Protein AF-G8RRS9-F1 (afdb_monomer)

Secondary structure (DSSP, 8-state):
----------HHHHHHHHHHHT-GGGPBPHHHHHHH-SGGGSS-EEEEEEE-HHHHHHHHHHHTS---SEEEEEEEESPEETTTTEEP---HHHIIIIIIISS-TTT-HHHHHHHHHHHHHTT-SS--HHHHHHHHHHHEEEEEEE---TTTHHHHHHHHHHHH--TT--TTPPP-HHHHHHHHHHHHHHHHHTSS--

Solvent-accessible surface area (backbone atoms only — not comparable to full-atom values): 10817 Å² total; per-residue (Å²): 143,83,79,85,72,77,60,70,73,45,73,66,57,34,51,51,51,42,54,58,55,68,38,70,91,73,40,30,38,53,64,58,50,57,74,68,43,55,77,89,29,72,38,23,20,41,37,25,36,29,32,38,65,68,43,15,51,48,46,14,59,25,62,76,45,93,45,73,57,38,71,35,32,65,52,76,22,25,36,37,40,79,91,78,67,50,69,41,90,43,15,40,37,51,46,44,49,52,26,60,65,66,39,53,46,91,75,14,76,64,43,34,51,51,30,32,25,51,18,46,50,72,75,42,76,59,65,57,62,68,60,43,44,52,50,48,52,73,27,30,29,37,31,78,45,78,41,84,58,27,76,36,39,61,55,42,50,54,56,29,45,68,73,66,56,34,62,69,43,63,81,98,48,83,90,44,75,62,39,53,48,51,56,52,42,48,48,60,36,55,60,52,70,67,69,76,78,132

Nearest PDB structures (foldseek):
  2be9-assembly1_B  TM=1.916E-01  e=8.923E+00  Sulfolobus acidocaldarius
  4o01-assembly2_D  TM=1.474E-01  e=7.503E+00  Deinococcus radiodurans R1 = ATCC 13939 = DSM 20539
  9brd-assembly1_a  TM=1.338E-01  e=5.956E+00  Rattus norvegicus

Organism: Mycolicibacterium rhodesiae (strain NBB3) (NCBI:txid710685)

Foldseek 3Di:
DDDPPPPPCDVVNLVVVLVQQQDPVQWAFPVRVVVVPDPVWQAKFKKWKWFADVLQVLLCLLLVHGDHGGTADMDIWFAQDPPVRRTHSTIRCCCCVVQPQVHACVSDVVLLLSQLSNCSSVVHLERPRVVSNVSSNVTMIMGIDHDHHRHCRVVSRLSNCAVNVRLSDAPNHDDDSSNVSSVVSSVSNVVVVVVPDD

Mean predicted aligned error: 5.36 Å

Structure (mmCIF, N/CA/C/O backbone):
data_AF-G8RRS9-F1
#
_entry.id   AF-G8RRS9-F1
#
loop_
_atom_site.group_PDB
_atom_site.id
_atom_site.type_symbol
_atom_site.label_atom_id
_atom_site.label_alt_id
_atom_site.label_comp_id
_atom_site.label_asym_id
_atom_site.label_entity_id
_atom_site.label_seq_id
_atom_site.pdbx_PDB_ins_code
_atom_site.Cartn_x
_atom_site.Cartn_y
_atom_site.Cartn_z
_atom_site.occupancy
_atom_site.B_iso_or_equiv
_atom_site.auth_seq_id
_atom_site.auth_comp_id
_atom_site.auth_asym_id
_atom_site.auth_atom_id
_atom_site.pdbx_PDB_model_num
ATOM 1 N N . MET A 1 1 ? 10.572 22.759 -23.844 1.00 45.94 1 MET A N 1
ATOM 2 C CA . MET A 1 1 ? 9.486 21.831 -24.228 1.00 45.94 1 MET A CA 1
ATOM 3 C C . MET A 1 1 ? 10.123 20.657 -24.941 1.00 45.94 1 MET A C 1
ATOM 5 O O . MET A 1 1 ? 10.384 20.747 -26.129 1.00 45.94 1 MET A O 1
ATOM 9 N N . THR A 1 2 ? 10.456 19.600 -24.212 1.00 40.81 2 THR A N 1
ATOM 10 C CA . THR A 1 2 ? 11.122 18.424 -24.779 1.00 40.81 2 THR A CA 1
ATOM 11 C C . THR A 1 2 ? 10.687 17.194 -23.994 1.00 40.81 2 THR A C 1
ATOM 13 O O . THR A 1 2 ? 10.998 17.060 -22.816 1.00 40.81 2 THR A O 1
ATOM 16 N N . GLY A 1 3 ? 9.936 16.322 -24.671 1.00 40.78 3 GLY A N 1
ATOM 17 C CA . GLY A 1 3 ? 9.851 14.900 -24.350 1.00 40.78 3 GLY A CA 1
ATOM 18 C C . GLY A 1 3 ? 8.877 14.486 -23.252 1.00 40.78 3 GLY A C 1
ATOM 19 O O . GLY A 1 3 ? 9.284 13.823 -22.304 1.00 40.78 3 GLY A O 1
ATOM 20 N N . ARG A 1 4 ? 7.575 14.757 -23.418 1.00 47.81 4 ARG A N 1
ATOM 21 C CA . ARG A 1 4 ? 6.569 13.804 -22.927 1.00 47.81 4 ARG A CA 1
ATOM 22 C C . ARG A 1 4 ? 6.779 12.543 -23.768 1.00 47.81 4 ARG A C 1
ATOM 24 O O . ARG A 1 4 ? 6.318 12.483 -24.901 1.00 47.81 4 ARG A O 1
ATOM 31 N N . SER A 1 5 ? 7.569 11.594 -23.272 1.00 45.88 5 SER A N 1
ATOM 32 C CA . SER A 1 5 ? 7.458 10.228 -23.769 1.00 45.88 5 SER A CA 1
ATOM 33 C C . SER A 1 5 ? 6.074 9.773 -23.329 1.00 45.88 5 SER A C 1
ATOM 35 O O . SER A 1 5 ? 5.877 9.367 -22.185 1.00 45.88 5 SER A O 1
ATOM 37 N N . ASP A 1 6 ? 5.083 9.938 -24.203 1.00 49.19 6 ASP A N 1
ATOM 38 C CA . ASP A 1 6 ? 3.837 9.187 -24.128 1.00 49.19 6 ASP A CA 1
ATOM 39 C C . ASP A 1 6 ? 4.168 7.728 -24.483 1.00 49.19 6 ASP A C 1
ATOM 41 O O . ASP A 1 6 ? 3.696 7.185 -25.478 1.00 49.19 6 ASP A O 1
ATOM 45 N N . ALA A 1 7 ? 5.038 7.099 -23.683 1.00 55.75 7 ALA A N 1
ATOM 46 C CA . ALA A 1 7 ? 5.108 5.656 -23.587 1.00 55.75 7 ALA A CA 1
ATOM 47 C C . ALA A 1 7 ? 3.701 5.231 -23.170 1.00 55.75 7 ALA A C 1
ATOM 49 O O . ALA A 1 7 ? 3.253 5.480 -22.045 1.00 55.75 7 ALA A O 1
ATOM 50 N N . ASN A 1 8 ? 2.954 4.772 -24.168 1.00 65.56 8 ASN A N 1
ATOM 51 C CA . ASN A 1 8 ? 1.545 4.486 -24.046 1.00 65.56 8 ASN A CA 1
ATOM 52 C C . ASN A 1 8 ? 1.446 3.245 -23.163 1.00 65.56 8 ASN A C 1
ATOM 54 O O . ASN A 1 8 ? 1.758 2.145 -23.615 1.00 65.56 8 ASN A O 1
ATOM 58 N N . VAL A 1 9 ? 1.099 3.440 -21.889 1.00 76.50 9 VAL A N 1
ATOM 59 C CA . VAL A 1 9 ? 0.702 2.332 -21.018 1.00 76.50 9 VAL A CA 1
ATOM 60 C C . VAL A 1 9 ? -0.441 1.637 -21.737 1.00 76.50 9 VAL A C 1
ATOM 62 O O . VAL A 1 9 ? -1.449 2.279 -22.031 1.00 76.50 9 VAL A O 1
ATOM 65 N N . SER A 1 10 ? -0.254 0.372 -22.105 1.00 86.88 10 SER A N 1
ATOM 66 C CA . SER A 1 10 ? -1.310 -0.352 -22.798 1.00 86.88 10 SER A CA 1
ATOM 67 C C . SER A 1 10 ? -2.361 -0.813 -21.792 1.00 86.88 10 SER A C 1
ATOM 69 O O . SER A 1 10 ? -2.020 -1.186 -20.669 1.00 86.88 10 SER A O 1
ATOM 71 N N . ASP A 1 11 ? -3.628 -0.868 -22.202 1.00 87.56 11 ASP A N 1
ATOM 72 C CA . ASP A 1 11 ? -4.706 -1.434 -21.373 1.00 87.56 11 ASP A CA 1
ATOM 73 C C . ASP A 1 11 ? -4.382 -2.874 -20.930 1.00 87.56 11 ASP A C 1
ATOM 75 O O . ASP A 1 11 ? -4.757 -3.319 -19.849 1.00 87.56 11 ASP A O 1
ATOM 79 N N . ASN A 1 12 ? -3.607 -3.602 -21.740 1.00 92.38 12 ASN A N 1
ATOM 80 C CA . ASN A 1 12 ? -3.110 -4.934 -21.410 1.00 92.38 12 ASN A CA 1
ATOM 81 C C . ASN A 1 12 ? -2.081 -4.916 -20.264 1.00 92.38 12 ASN A C 1
ATOM 83 O O . ASN A 1 12 ? -2.087 -5.822 -19.434 1.00 92.38 12 ASN A O 1
ATOM 87 N N . ASP A 1 13 ? -1.214 -3.902 -20.177 1.00 94.38 13 ASP A N 1
ATOM 88 C CA . ASP A 1 13 ? -0.290 -3.755 -19.044 1.00 94.38 13 ASP A CA 1
ATOM 89 C C . ASP A 1 13 ? -1.045 -3.431 -17.754 1.00 94.38 13 ASP A C 1
ATOM 91 O O . ASP A 1 13 ? -0.727 -3.999 -16.706 1.00 94.38 13 ASP A O 1
ATOM 95 N N . VAL A 1 14 ? -2.076 -2.579 -17.836 1.00 96.81 14 VAL A N 1
ATOM 96 C CA . VAL A 1 14 ? -2.965 -2.277 -16.703 1.00 96.81 14 VAL A CA 1
ATOM 97 C C . VAL A 1 14 ? -3.650 -3.555 -16.229 1.00 96.81 14 VAL A C 1
ATOM 99 O O . VAL A 1 14 ? -3.455 -3.946 -15.078 1.00 96.81 14 VAL A O 1
ATOM 102 N N . ALA A 1 15 ? -4.348 -4.264 -17.120 1.00 97.19 15 ALA A N 1
ATOM 103 C CA . ALA A 1 15 ? -5.077 -5.486 -16.785 1.00 97.19 15 ALA A CA 1
ATOM 104 C C . ALA A 1 15 ? -4.168 -6.567 -16.177 1.00 97.19 15 ALA A C 1
ATOM 106 O O . ALA A 1 15 ? -4.530 -7.199 -15.184 1.00 97.19 15 ALA A O 1
ATOM 107 N N . ARG A 1 16 ? -2.952 -6.750 -16.715 1.00 97.19 16 ARG A N 1
ATOM 108 C CA . ARG A 1 16 ? -1.959 -7.685 -16.159 1.00 97.19 16 ARG A CA 1
ATOM 109 C C . ARG A 1 16 ? -1.520 -7.291 -14.755 1.00 97.19 16 ARG A C 1
ATOM 111 O O . ARG A 1 16 ? -1.431 -8.153 -13.883 1.00 97.19 16 ARG A O 1
ATOM 118 N N . CYS A 1 17 ? -1.247 -6.007 -14.526 1.00 97.75 17 CYS A N 1
ATOM 119 C CA . CYS A 1 17 ? -0.857 -5.519 -13.205 1.00 97.75 17 CYS A CA 1
ATOM 120 C C . CYS A 1 17 ? -2.006 -5.646 -12.202 1.00 97.75 17 CYS A C 1
ATOM 122 O O . CYS A 1 17 ? -1.779 -6.098 -11.085 1.00 97.75 17 CYS A O 1
ATOM 124 N N . VAL A 1 18 ? -3.233 -5.304 -12.600 1.00 98.44 18 VAL A N 1
ATOM 125 C CA . VAL A 1 18 ? -4.440 -5.461 -11.777 1.00 98.44 18 VAL A CA 1
ATOM 126 C C . VAL A 1 18 ? -4.636 -6.925 -11.404 1.00 98.44 18 VAL A C 1
ATOM 128 O O . VAL A 1 18 ? -4.742 -7.234 -10.218 1.00 98.44 18 VAL A O 1
ATOM 131 N N . GLN A 1 19 ? -4.603 -7.837 -12.378 1.00 98.06 19 GLN A N 1
ATOM 132 C CA . GLN A 1 19 ? -4.744 -9.272 -12.136 1.00 98.06 19 GLN A CA 1
ATOM 133 C C . GLN A 1 19 ? -3.689 -9.782 -11.149 1.00 98.06 19 GLN A C 1
ATOM 135 O O . GLN A 1 19 ? -4.027 -10.449 -10.179 1.00 98.06 19 GLN A O 1
ATOM 140 N N . ALA A 1 20 ? -2.417 -9.451 -11.364 1.00 97.56 20 ALA A N 1
ATOM 141 C CA . ALA A 1 20 ? -1.347 -9.969 -10.523 1.00 97.56 20 ALA A CA 1
ATOM 142 C C . ALA A 1 20 ? -1.316 -9.327 -9.122 1.00 97.56 20 ALA A C 1
ATOM 144 O O . ALA A 1 20 ? -1.096 -10.036 -8.147 1.00 97.56 20 ALA A O 1
ATOM 145 N N . LEU A 1 21 ? -1.585 -8.022 -8.974 1.00 98.38 21 LEU A N 1
ATOM 146 C CA . LEU A 1 21 ? -1.662 -7.370 -7.653 1.00 98.38 21 LEU A CA 1
ATOM 147 C C . LEU A 1 21 ? -2.898 -7.816 -6.855 1.00 98.38 21 LEU A C 1
ATOM 149 O O . LEU A 1 21 ? -2.865 -7.817 -5.622 1.00 98.38 21 LEU A O 1
ATOM 153 N N . SER A 1 22 ? -3.977 -8.191 -7.553 1.00 97.88 22 SER A N 1
ATOM 154 C CA . SER A 1 22 ? -5.214 -8.707 -6.956 1.00 97.88 22 SER A CA 1
ATOM 155 C C . SER A 1 22 ? -5.189 -10.222 -6.672 1.00 97.88 22 SER A C 1
ATOM 157 O O . SER A 1 22 ? -6.144 -10.746 -6.098 1.00 97.88 22 SER A O 1
ATOM 159 N N . ASP A 1 23 ? -4.094 -10.923 -6.987 1.00 97.44 23 ASP A N 1
ATOM 160 C CA . ASP A 1 23 ? -3.955 -12.355 -6.721 1.00 97.44 23 ASP A CA 1
ATOM 161 C C . ASP A 1 23 ? -3.423 -12.630 -5.302 1.00 97.44 23 ASP A C 1
ATOM 163 O O . ASP A 1 23 ? -2.225 -12.566 -5.013 1.00 97.44 23 ASP A O 1
ATOM 167 N N . ALA A 1 24 ? -4.334 -12.979 -4.393 1.00 94.31 24 ALA A N 1
ATOM 168 C CA . ALA A 1 24 ? -3.994 -13.332 -3.018 1.00 94.31 24 ALA A CA 1
ATOM 169 C C . ALA A 1 24 ? -3.162 -14.625 -2.904 1.00 94.31 24 ALA A C 1
ATOM 171 O O . ALA A 1 24 ? -2.470 -14.807 -1.899 1.00 94.31 24 ALA A O 1
ATOM 172 N N . ALA A 1 25 ? -3.203 -15.519 -3.900 1.00 95.56 25 ALA A N 1
ATOM 173 C CA . ALA A 1 25 ? -2.506 -16.805 -3.845 1.00 95.56 25 ALA A CA 1
ATOM 174 C C . ALA A 1 25 ? -0.979 -16.650 -3.917 1.00 95.56 25 ALA A C 1
ATOM 176 O O . ALA A 1 25 ? -0.245 -17.511 -3.430 1.00 95.56 25 ALA A O 1
ATOM 177 N N . VAL A 1 26 ? -0.496 -15.541 -4.484 1.00 94.94 26 VAL A N 1
ATOM 178 C CA . VAL A 1 26 ? 0.937 -15.226 -4.592 1.00 94.94 26 VAL A CA 1
ATOM 179 C C . VAL A 1 26 ? 1.424 -14.240 -3.523 1.00 94.94 26 VAL A C 1
ATOM 181 O O . VAL A 1 26 ? 2.606 -13.887 -3.507 1.00 94.94 26 VAL A O 1
ATOM 184 N N . ALA A 1 27 ? 0.540 -13.798 -2.621 1.00 97.25 27 ALA A N 1
ATOM 185 C CA . ALA A 1 27 ? 0.856 -12.814 -1.593 1.00 97.25 27 ALA A CA 1
ATOM 186 C C . ALA A 1 27 ? 1.710 -13.411 -0.463 1.00 97.25 27 ALA A C 1
ATOM 188 O O . ALA A 1 27 ? 1.329 -14.381 0.199 1.00 97.25 27 ALA A O 1
ATOM 189 N N . LEU A 1 28 ? 2.851 -12.776 -0.203 1.00 98.19 28 LEU A N 1
ATOM 190 C CA . LEU A 1 28 ? 3.842 -13.200 0.783 1.00 98.19 28 LEU A CA 1
ATOM 191 C C . LEU A 1 28 ? 3.635 -12.491 2.110 1.00 98.19 28 LEU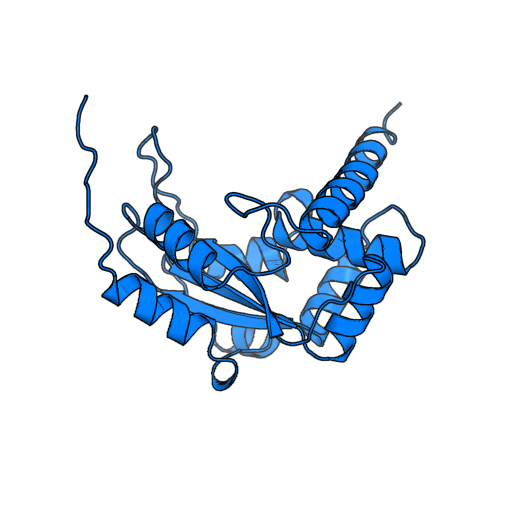 A C 1
ATOM 193 O O . LEU A 1 28 ? 3.398 -11.285 2.136 1.00 98.19 28 LEU A O 1
ATOM 197 N N . SER A 1 29 ? 3.818 -13.196 3.218 1.00 98.31 29 SER A N 1
ATOM 198 C CA . SER A 1 29 ? 4.064 -12.533 4.497 1.00 98.31 29 SER A CA 1
ATOM 199 C C . SER A 1 29 ? 5.357 -11.699 4.431 1.00 98.31 29 SER A C 1
ATOM 201 O O . SER A 1 29 ? 6.272 -12.015 3.659 1.00 98.31 29 SER A O 1
ATOM 203 N N . PRO A 1 30 ? 5.497 -10.660 5.272 1.00 97.88 30 PRO A N 1
ATOM 204 C CA . PRO A 1 30 ? 6.741 -9.909 5.402 1.00 97.88 30 PRO A CA 1
ATOM 205 C C . PRO A 1 30 ? 7.965 -10.794 5.650 1.00 97.88 30 PRO A C 1
ATOM 207 O O . PRO A 1 30 ? 9.023 -10.535 5.084 1.00 97.88 30 PRO A O 1
ATOM 210 N N . ARG A 1 31 ? 7.822 -11.871 6.433 1.00 97.25 31 ARG A N 1
ATOM 211 C CA . ARG A 1 31 ? 8.907 -12.831 6.674 1.00 97.25 31 ARG A CA 1
ATOM 212 C C . ARG A 1 31 ? 9.314 -13.568 5.399 1.00 97.25 31 ARG A C 1
ATOM 214 O O . ARG A 1 31 ? 10.488 -13.559 5.056 1.00 97.25 31 ARG A O 1
ATOM 221 N N . GLU A 1 32 ? 8.358 -14.137 4.666 1.00 97.88 32 GLU A N 1
ATOM 222 C CA . GLU A 1 32 ? 8.644 -14.825 3.398 1.00 97.88 32 GLU A CA 1
ATOM 223 C C . GLU A 1 32 ? 9.282 -13.884 2.368 1.00 97.88 32 GLU A C 1
ATOM 225 O O . GLU A 1 32 ? 10.176 -14.288 1.627 1.00 97.88 32 GLU A O 1
ATOM 230 N N . PHE A 1 33 ? 8.850 -12.620 2.321 1.00 97.25 33 PHE A N 1
ATOM 231 C CA . PHE A 1 33 ? 9.462 -11.615 1.453 1.00 97.25 33 PHE A CA 1
ATOM 232 C C . PHE A 1 33 ? 10.926 -11.339 1.822 1.00 97.25 33 PHE A C 1
ATOM 234 O O . PHE A 1 33 ? 11.778 -11.283 0.935 1.00 97.25 33 PHE A O 1
ATOM 241 N N . ILE A 1 34 ? 11.223 -11.197 3.118 1.00 96.56 34 ILE A N 1
ATOM 242 C CA . ILE A 1 34 ? 12.591 -11.019 3.626 1.00 96.56 34 ILE A CA 1
ATOM 243 C C . ILE A 1 34 ? 13.454 -12.232 3.273 1.00 96.56 34 ILE A C 1
ATOM 245 O O . ILE A 1 34 ? 14.549 -12.060 2.737 1.00 96.56 34 ILE A O 1
ATOM 249 N N . ASP A 1 35 ? 12.941 -13.439 3.512 1.00 96.94 35 ASP A N 1
ATOM 250 C CA . ASP A 1 35 ? 13.656 -14.698 3.292 1.00 96.94 35 ASP A CA 1
ATOM 251 C C . ASP A 1 35 ? 13.960 -14.941 1.800 1.00 96.94 35 ASP A C 1
ATOM 253 O O . ASP A 1 35 ? 15.006 -15.496 1.460 1.00 96.94 35 ASP A O 1
ATOM 257 N N . ARG A 1 36 ? 13.100 -14.465 0.883 1.00 95.12 36 ARG A N 1
ATOM 258 C CA . ARG A 1 36 ? 13.374 -14.476 -0.571 1.00 95.12 36 ARG A CA 1
ATOM 259 C C . ARG A 1 36 ? 14.533 -13.565 -0.981 1.00 95.12 36 ARG A C 1
ATOM 261 O O . ARG A 1 36 ? 15.116 -13.761 -2.050 1.00 95.12 36 ARG A O 1
ATOM 268 N N . GLY A 1 37 ? 14.869 -12.582 -0.154 1.00 93.69 37 GLY A N 1
ATOM 269 C CA . GLY A 1 37 ? 16.001 -11.692 -0.359 1.00 93.69 37 GLY A CA 1
ATOM 270 C C . GLY A 1 37 ? 15.812 -10.656 -1.471 1.00 93.69 37 GLY A C 1
ATOM 271 O O . GLY A 1 37 ? 14.777 -10.537 -2.126 1.00 93.69 37 GLY A O 1
ATOM 272 N N . ARG A 1 38 ? 16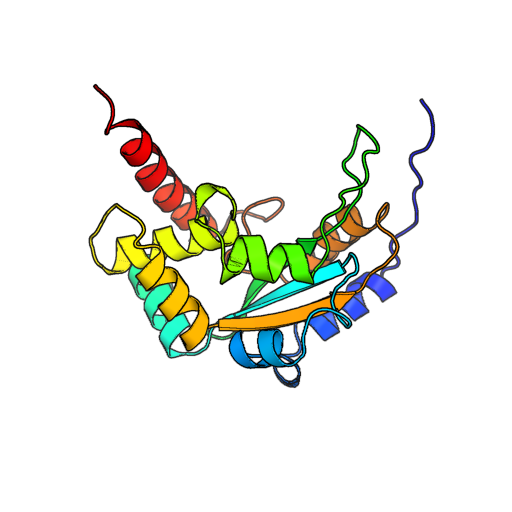.867 -9.861 -1.674 1.00 95.75 38 ARG A N 1
ATOM 273 C CA . ARG A 1 38 ? 16.831 -8.631 -2.477 1.00 95.75 38 ARG A CA 1
ATOM 274 C C . ARG A 1 38 ? 16.690 -8.846 -3.981 1.00 95.75 38 ARG A C 1
ATOM 276 O O . ARG A 1 38 ? 16.008 -8.063 -4.636 1.00 95.75 38 ARG A O 1
ATOM 283 N N . VAL A 1 39 ? 17.353 -9.863 -4.529 1.00 95.25 39 VAL A N 1
ATOM 284 C CA . VAL A 1 39 ? 17.578 -10.016 -5.980 1.00 95.25 39 VAL A CA 1
ATOM 285 C C . VAL A 1 39 ? 16.288 -9.933 -6.814 1.00 95.25 39 VAL A C 1
ATOM 287 O O . VAL A 1 39 ? 16.274 -9.159 -7.771 1.00 95.25 39 VAL A O 1
ATOM 290 N N . PRO A 1 40 ? 15.178 -10.615 -6.461 1.00 92.31 40 PRO A N 1
ATOM 291 C CA . PRO A 1 40 ? 13.944 -10.551 -7.251 1.00 92.31 40 PRO A CA 1
ATOM 292 C C . PRO A 1 40 ? 13.267 -9.171 -7.251 1.00 92.31 40 PRO A C 1
ATOM 294 O O . PRO A 1 40 ? 12.448 -8.887 -8.120 1.00 92.31 40 PRO A O 1
ATOM 297 N N . CYS A 1 41 ? 13.588 -8.317 -6.274 1.00 95.62 41 CYS A N 1
ATOM 298 C CA . CYS A 1 41 ? 12.921 -7.037 -6.034 1.00 95.62 41 CYS A CA 1
ATOM 299 C C . CYS A 1 41 ? 13.861 -5.828 -6.161 1.00 95.62 41 CYS A C 1
ATOM 301 O O . CYS A 1 41 ? 13.472 -4.710 -5.818 1.00 95.62 41 CYS A O 1
ATOM 303 N N . ASP A 1 42 ? 15.079 -6.001 -6.681 1.00 96.81 42 ASP A N 1
ATOM 304 C CA . ASP A 1 42 ? 16.037 -4.902 -6.871 1.00 96.81 42 ASP A CA 1
ATOM 305 C C . ASP A 1 42 ? 15.778 -4.097 -8.159 1.00 96.81 42 ASP A C 1
ATOM 307 O O . ASP A 1 42 ? 16.686 -3.726 -8.898 1.00 96.81 42 ASP A O 1
ATOM 311 N N . ARG A 1 43 ? 14.498 -3.853 -8.456 1.00 96.88 43 ARG A N 1
ATOM 312 C CA . ARG A 1 43 ? 14.003 -3.204 -9.678 1.00 96.88 43 ARG A CA 1
ATOM 313 C C . ARG A 1 43 ? 12.848 -2.250 -9.349 1.00 96.88 43 ARG A C 1
ATOM 315 O O . ARG A 1 43 ? 12.245 -2.385 -8.280 1.00 96.88 43 ARG A O 1
ATOM 322 N N . PRO A 1 44 ? 12.552 -1.259 -10.208 1.00 98.00 44 PRO A N 1
ATOM 323 C CA . PRO A 1 44 ? 11.310 -0.491 -10.119 1.00 98.00 44 PRO A CA 1
ATOM 324 C C . PRO A 1 44 ? 10.088 -1.398 -10.324 1.00 98.00 44 PRO A C 1
ATOM 326 O O . PRO A 1 44 ? 10.203 -2.499 -10.865 1.00 98.00 44 PRO A O 1
ATOM 329 N N . GLY A 1 45 ? 8.917 -0.938 -9.895 1.00 98.06 45 GLY A N 1
ATOM 330 C CA . GLY A 1 45 ? 7.679 -1.679 -10.103 1.00 98.06 45 GLY A CA 1
ATOM 331 C C . GLY A 1 45 ? 6.528 -1.242 -9.211 1.00 98.06 45 GLY A C 1
ATOM 332 O O . GLY A 1 45 ? 6.572 -0.175 -8.591 1.00 98.06 45 GLY A O 1
ATOM 333 N N . LEU A 1 46 ? 5.518 -2.102 -9.139 1.00 98.38 46 LEU A N 1
ATOM 334 C CA . LEU A 1 46 ? 4.308 -1.942 -8.336 1.00 98.38 46 LEU A CA 1
ATOM 335 C C . LEU A 1 46 ? 4.287 -2.944 -7.182 1.00 98.38 46 LEU A C 1
ATOM 337 O O . LEU A 1 46 ? 4.917 -4.002 -7.233 1.00 98.38 46 LEU A O 1
ATOM 341 N N . TYR A 1 47 ? 3.538 -2.613 -6.140 1.00 98.56 47 TYR A N 1
ATOM 342 C CA . TYR A 1 47 ? 3.269 -3.511 -5.028 1.00 98.56 47 TYR A CA 1
ATOM 343 C C . TYR A 1 47 ? 1.880 -3.266 -4.450 1.00 98.56 47 TYR A C 1
ATOM 345 O O . TYR A 1 47 ? 1.344 -2.158 -4.533 1.00 98.56 47 TYR A O 1
ATOM 353 N N . SER A 1 48 ? 1.327 -4.287 -3.808 1.00 98.69 48 SER A N 1
ATOM 354 C CA . SER A 1 48 ? 0.073 -4.208 -3.062 1.00 98.69 48 SER A CA 1
ATOM 355 C C . SER A 1 48 ? 0.215 -4.847 -1.692 1.00 98.69 48 SER A C 1
ATOM 357 O O . SER A 1 48 ? 0.965 -5.806 -1.519 1.00 98.69 48 SER A O 1
ATOM 359 N N . TRP A 1 49 ? -0.531 -4.319 -0.731 1.00 98.69 49 TRP A N 1
ATOM 360 C CA . TRP A 1 49 ? -0.652 -4.834 0.621 1.00 98.69 49 TRP A CA 1
ATOM 361 C C . TRP A 1 49 ? -2.060 -5.354 0.857 1.00 98.69 49 TRP A C 1
ATOM 363 O O . TRP A 1 49 ? -3.058 -4.704 0.531 1.00 98.69 49 TRP A O 1
ATOM 373 N N . TRP A 1 50 ? -2.098 -6.520 1.471 1.00 98.75 50 TRP A N 1
ATOM 374 C CA . TRP A 1 50 ? -3.279 -7.270 1.835 1.00 98.75 50 TRP A CA 1
ATOM 375 C C . TRP A 1 50 ? -3.343 -7.386 3.342 1.00 98.75 50 TRP A C 1
ATOM 377 O O . TRP A 1 50 ? -2.300 -7.502 3.980 1.00 98.75 50 TRP A O 1
ATOM 387 N N . VAL A 1 51 ? -4.548 -7.378 3.892 1.00 98.69 51 VAL A N 1
ATOM 388 C CA . VAL A 1 51 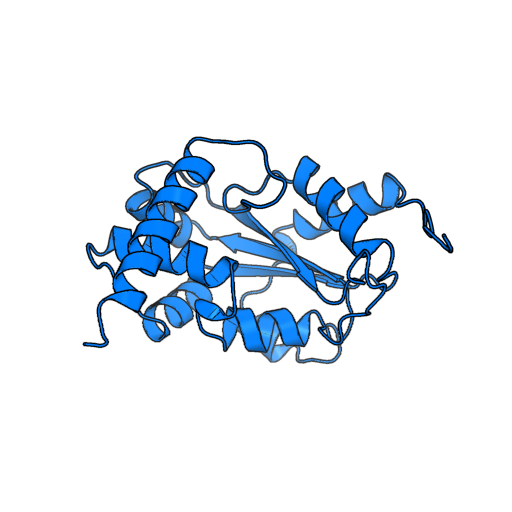? -4.791 -7.624 5.310 1.00 98.69 51 VAL A CA 1
ATOM 389 C C . VAL A 1 51 ? -5.600 -8.903 5.481 1.00 98.69 51 VAL A C 1
ATOM 391 O O . VAL A 1 51 ? -6.507 -9.186 4.690 1.00 98.69 51 VAL A O 1
ATOM 394 N N . ASP A 1 52 ? -5.258 -9.680 6.501 1.00 98.69 52 ASP A N 1
ATOM 395 C CA . ASP A 1 52 ? -6.050 -10.825 6.932 1.00 98.69 52 ASP A CA 1
ATOM 396 C C . ASP A 1 52 ? -7.337 -10.398 7.666 1.00 98.69 52 ASP A C 1
ATOM 398 O O . ASP A 1 52 ? -7.710 -9.222 7.711 1.00 98.69 52 ASP A O 1
ATOM 402 N N . LYS A 1 53 ? -8.066 -11.380 8.204 1.00 98.50 53 LYS A N 1
ATOM 403 C CA . LYS A 1 53 ? -9.336 -11.130 8.885 1.00 98.50 53 LYS A CA 1
ATOM 404 C C . LYS A 1 53 ? -9.170 -10.312 10.165 1.00 98.50 53 LYS A C 1
ATOM 406 O O . LYS A 1 53 ? -9.887 -9.333 10.346 1.00 98.50 53 LYS A O 1
ATOM 411 N N . GLU A 1 54 ? -8.237 -10.701 11.024 1.00 98.19 54 GLU A N 1
ATOM 412 C CA . GLU A 1 54 ? -8.016 -10.054 12.322 1.00 98.19 54 GLU A CA 1
ATOM 413 C C . GLU A 1 54 ? -7.513 -8.619 12.137 1.00 98.19 54 GLU A C 1
ATOM 415 O O . GLU A 1 54 ? -8.051 -7.680 12.722 1.00 98.19 54 GLU A O 1
ATOM 420 N N . GLY A 1 55 ? -6.574 -8.407 11.215 1.00 98.00 55 GLY A N 1
ATOM 421 C CA . GLY A 1 55 ? -6.111 -7.075 10.869 1.00 98.00 55 GLY A CA 1
ATOM 422 C C . GLY A 1 55 ? -7.219 -6.212 10.262 1.00 98.00 55 GLY A C 1
ATOM 423 O O . GLY A 1 55 ? -7.302 -5.023 10.561 1.00 98.00 55 GLY A O 1
ATOM 424 N N . ALA A 1 56 ? -8.117 -6.773 9.446 1.00 98.44 56 ALA A N 1
ATOM 425 C CA . ALA A 1 56 ? -9.265 -6.027 8.927 1.00 98.44 56 ALA A CA 1
ATOM 426 C C . ALA A 1 56 ? -10.225 -5.593 10.047 1.00 98.44 56 ALA A C 1
ATOM 428 O O . ALA A 1 56 ? -10.735 -4.468 10.026 1.00 98.44 56 ALA A O 1
ATOM 429 N N . GLU A 1 57 ? -10.444 -6.449 11.046 1.00 98.00 57 GLU A N 1
ATOM 430 C CA . GLU A 1 57 ? -11.235 -6.127 12.235 1.00 98.00 57 GLU A CA 1
ATOM 431 C C . GLU A 1 57 ? -10.575 -5.006 13.051 1.00 98.00 57 GLU A C 1
ATOM 433 O O . GLU A 1 57 ? -11.252 -4.050 13.435 1.00 98.00 57 GLU A O 1
ATOM 438 N N . ASP A 1 58 ? -9.258 -5.060 13.255 1.00 96.94 58 ASP A N 1
ATOM 439 C CA . ASP A 1 58 ? -8.490 -4.006 13.928 1.00 96.94 58 ASP A CA 1
ATOM 440 C C . ASP A 1 58 ? -8.609 -2.661 13.205 1.00 96.94 58 ASP A C 1
ATOM 442 O O . ASP A 1 58 ? -8.914 -1.629 13.818 1.00 96.94 58 ASP A O 1
ATOM 446 N N . LEU A 1 59 ? -8.426 -2.675 11.880 1.00 98.31 59 LEU A N 1
ATOM 447 C CA . LEU A 1 59 ? -8.574 -1.487 11.046 1.00 98.31 59 LEU A CA 1
ATOM 448 C C . LEU A 1 59 ? -9.998 -0.935 11.118 1.00 98.31 59 LEU A C 1
ATOM 450 O O . LEU A 1 59 ? -10.187 0.280 11.219 1.00 98.31 59 LEU A O 1
ATOM 454 N N . SER A 1 60 ? -10.996 -1.819 11.114 1.00 98.44 60 SER A N 1
ATOM 455 C CA . SER A 1 60 ? -12.401 -1.435 11.209 1.00 98.44 60 SER A CA 1
ATOM 456 C C . SER A 1 60 ? -12.717 -0.754 12.537 1.00 98.44 60 SER A C 1
ATOM 458 O O . SER A 1 60 ? -13.390 0.280 12.551 1.00 98.44 60 SER A O 1
ATOM 460 N N . ARG A 1 61 ? -12.186 -1.275 13.655 1.00 96.56 61 ARG A N 1
ATOM 461 C CA . ARG A 1 61 ? -12.344 -0.662 14.985 1.00 96.56 61 ARG A CA 1
ATOM 462 C C . ARG A 1 61 ? -11.735 0.736 15.034 1.00 96.56 61 ARG A C 1
ATOM 464 O O . ARG A 1 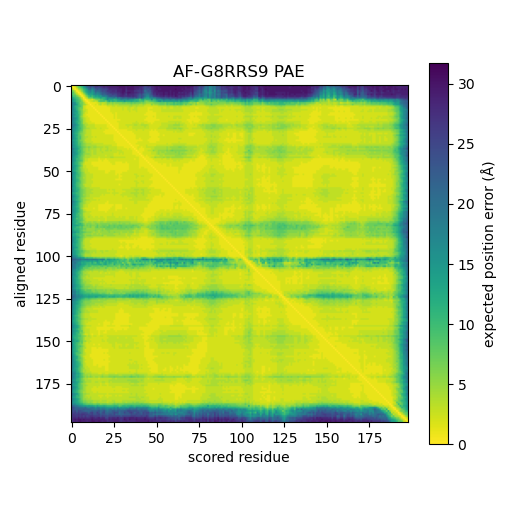61 ? -12.404 1.669 15.469 1.00 96.56 61 ARG A O 1
ATOM 471 N N . GLY A 1 62 ? -10.511 0.909 14.532 1.00 95.81 62 GLY A N 1
ATOM 472 C CA . GLY A 1 62 ? -9.857 2.222 14.501 1.00 95.81 62 GLY A CA 1
ATOM 473 C C . GLY A 1 62 ? -10.553 3.235 13.587 1.00 95.81 62 GLY A C 1
ATOM 474 O O . GLY A 1 62 ? -10.602 4.433 13.878 1.00 95.81 62 GLY A O 1
ATOM 475 N N . LEU A 1 63 ? -11.139 2.764 12.485 1.00 97.06 63 LEU A N 1
ATOM 476 C CA . LEU A 1 63 ? -11.880 3.605 11.547 1.00 97.06 63 LEU A CA 1
ATOM 477 C C . LEU A 1 63 ? -13.315 3.908 11.988 1.00 97.06 63 LEU A C 1
ATOM 479 O O . LEU A 1 63 ? -13.858 4.923 11.546 1.00 97.06 63 LEU A O 1
ATOM 483 N N . ALA A 1 64 ? -13.915 3.060 12.828 1.00 97.19 64 ALA A N 1
ATOM 484 C CA . ALA A 1 64 ? -15.362 2.991 13.052 1.00 97.19 64 ALA A CA 1
ATOM 485 C C . ALA A 1 64 ? -16.163 2.821 11.740 1.00 97.19 64 ALA A C 1
ATOM 487 O O . ALA A 1 64 ? -17.280 3.316 11.600 1.00 97.19 64 ALA A O 1
ATOM 488 N N . LEU A 1 65 ? -15.558 2.152 10.756 1.00 97.94 65 LEU A N 1
ATOM 489 C CA . LEU A 1 65 ? -16.109 1.844 9.437 1.00 97.94 65 LEU A CA 1
ATOM 490 C C . LEU A 1 65 ? -15.584 0.472 9.017 1.00 97.94 65 LEU A C 1
ATOM 492 O O . LEU A 1 65 ? -14.430 0.165 9.295 1.00 97.94 65 LEU A O 1
ATOM 496 N N . GLU A 1 66 ? -16.395 -0.322 8.324 1.00 98.00 66 GLU A N 1
ATOM 497 C CA . GLU A 1 66 ? -15.980 -1.652 7.868 1.00 98.00 66 GLU A CA 1
ATOM 498 C C . GLU A 1 66 ? -14.822 -1.568 6.858 1.00 98.00 66 GLU A C 1
ATOM 500 O O . GLU A 1 66 ? -14.909 -0.891 5.831 1.00 98.00 66 GLU A O 1
ATOM 505 N N . VAL A 1 67 ? -13.752 -2.308 7.143 1.00 98.19 67 VAL A N 1
ATOM 506 C CA . VAL A 1 67 ? -12.704 -2.701 6.203 1.00 98.19 67 VAL A CA 1
ATOM 507 C C . VAL A 1 67 ? -12.813 -4.206 6.029 1.00 98.19 67 VAL A C 1
ATOM 509 O O . VAL A 1 67 ? -12.772 -4.952 7.003 1.00 98.19 67 VAL A O 1
ATOM 512 N N . LYS A 1 68 ? -12.957 -4.660 4.785 1.00 98.12 68 LYS A N 1
ATOM 513 C CA . LYS A 1 68 ? -12.999 -6.091 4.483 1.00 98.12 68 LYS A CA 1
ATOM 514 C C . LYS A 1 68 ? -11.579 -6.666 4.425 1.00 98.12 68 LYS A C 1
ATOM 516 O O . LYS A 1 68 ? -10.674 -5.953 3.983 1.00 98.12 68 LYS A O 1
ATOM 521 N N . PRO A 1 69 ? -11.383 -7.940 4.807 1.00 98.62 69 PRO A N 1
ATOM 522 C CA . PRO A 1 69 ? -10.131 -8.644 4.546 1.00 98.62 69 PRO A CA 1
ATOM 523 C C . PRO A 1 69 ? -9.841 -8.639 3.044 1.00 98.62 69 PRO A C 1
ATOM 525 O O . PRO A 1 69 ? -10.768 -8.766 2.239 1.00 98.62 69 PRO A O 1
ATOM 528 N N . GLY A 1 70 ? -8.575 -8.490 2.662 1.00 98.50 70 GLY A N 1
ATOM 529 C CA . GLY A 1 70 ? -8.198 -8.365 1.256 1.00 98.50 70 GLY A CA 1
ATOM 530 C C . GLY A 1 70 ? -7.189 -7.254 0.976 1.00 98.50 70 GLY A C 1
ATOM 531 O O . GLY A 1 70 ? -6.489 -6.782 1.872 1.00 98.50 70 GLY A O 1
ATOM 532 N N . LEU A 1 71 ? -7.115 -6.837 -0.290 1.00 98.56 71 LEU A N 1
ATOM 533 C CA . LEU A 1 71 ? -6.244 -5.762 -0.758 1.00 98.56 71 LEU A CA 1
ATOM 534 C C . LEU A 1 71 ? -6.691 -4.420 -0.165 1.00 98.56 71 LEU A C 1
ATOM 536 O O . LEU A 1 71 ? -7.796 -3.945 -0.418 1.00 98.56 71 LEU A O 1
ATOM 540 N N . ILE A 1 72 ? -5.807 -3.784 0.603 1.00 98.50 72 ILE A N 1
ATOM 541 C CA . ILE A 1 72 ? -6.096 -2.519 1.295 1.00 98.50 72 ILE A CA 1
ATOM 542 C C . ILE A 1 72 ? -5.315 -1.328 0.751 1.00 98.50 72 ILE A C 1
ATOM 544 O O . ILE A 1 72 ? -5.757 -0.186 0.901 1.00 98.50 72 ILE A O 1
ATOM 548 N N . TYR A 1 73 ? -4.162 -1.574 0.129 1.00 98.56 73 TYR A N 1
ATOM 549 C CA . TYR A 1 73 ? -3.283 -0.527 -0.377 1.00 98.56 73 TYR A CA 1
ATOM 550 C C . TYR A 1 73 ? -2.456 -1.019 -1.565 1.00 98.56 73 TYR A C 1
ATOM 552 O O . TYR A 1 73 ? -2.054 -2.178 -1.596 1.00 98.56 73 TYR A O 1
ATOM 560 N N . ALA A 1 74 ? -2.122 -0.131 -2.497 1.00 98.12 74 ALA A N 1
ATOM 561 C CA . ALA A 1 74 ? -1.122 -0.375 -3.533 1.00 98.12 74 ALA A CA 1
ATOM 562 C C . ALA A 1 74 ? -0.284 0.880 -3.823 1.00 98.12 74 ALA A C 1
ATOM 564 O O . ALA A 1 74 ? -0.670 1.999 -3.478 1.00 98.12 74 ALA A O 1
ATOM 565 N N . GLY A 1 75 ? 0.884 0.708 -4.432 1.00 96.94 75 GLY A N 1
ATOM 566 C CA . GLY A 1 75 ? 1.734 1.824 -4.838 1.00 96.94 75 GLY A CA 1
ATOM 567 C C . GLY A 1 75 ? 2.916 1.401 -5.699 1.00 96.94 75 GLY A C 1
ATOM 568 O O . GLY A 1 75 ? 3.054 0.232 -6.058 1.00 96.94 75 GLY A O 1
ATOM 569 N N . LEU A 1 76 ? 3.784 2.367 -6.010 1.00 96.94 76 LEU A N 1
ATOM 570 C CA . LEU A 1 76 ? 4.964 2.157 -6.851 1.00 96.94 76 LEU A CA 1
ATOM 571 C C . LEU A 1 76 ? 6.317 2.402 -6.157 1.00 96.94 76 LEU A C 1
ATOM 573 O O . LEU A 1 76 ? 6.463 3.143 -5.169 1.00 96.94 76 LEU A O 1
ATOM 577 N N . ALA A 1 77 ? 7.366 1.848 -6.761 1.00 97.25 77 ALA A N 1
ATOM 578 C CA . ALA A 1 77 ? 8.758 2.162 -6.473 1.00 97.25 77 ALA A CA 1
ATOM 579 C C . ALA A 1 77 ? 9.539 2.453 -7.763 1.00 97.25 77 ALA A C 1
ATOM 581 O O . ALA A 1 77 ? 9.389 1.764 -8.765 1.00 97.25 77 ALA A O 1
ATOM 582 N N . GLY A 1 78 ? 10.412 3.463 -7.724 1.00 96.88 78 GLY A N 1
ATOM 583 C CA . GLY A 1 78 ? 11.404 3.687 -8.780 1.00 96.88 78 GLY A CA 1
ATOM 584 C C . GLY A 1 78 ? 10.938 4.453 -10.022 1.00 96.88 78 GLY A C 1
ATOM 585 O O . GLY A 1 78 ? 11.715 4.548 -10.972 1.00 96.88 78 GLY A O 1
ATOM 586 N N . ALA A 1 79 ? 9.733 5.035 -10.021 1.00 95.69 79 ALA A N 1
ATOM 587 C CA . ALA A 1 79 ? 9.247 5.852 -11.136 1.00 95.69 79 ALA A CA 1
ATOM 588 C C . ALA A 1 79 ? 10.072 7.134 -11.344 1.00 95.69 79 ALA A C 1
ATOM 590 O O . ALA A 1 79 ? 10.691 7.676 -10.416 1.00 95.69 79 ALA A O 1
ATOM 591 N N . THR A 1 80 ? 10.030 7.643 -12.571 1.00 94.81 80 THR A N 1
ATOM 592 C CA . THR A 1 80 ? 10.532 8.970 -12.929 1.00 94.81 80 THR A CA 1
ATOM 593 C C . THR A 1 80 ? 9.610 10.051 -12.373 1.00 94.81 80 THR A C 1
ATOM 595 O O . THR A 1 80 ? 8.387 9.985 -12.500 1.00 94.81 80 THR A O 1
ATOM 598 N N . ARG A 1 81 ? 10.195 11.063 -11.728 1.00 91.38 81 ARG A N 1
ATOM 599 C CA . ARG A 1 81 ? 9.457 12.197 -11.168 1.00 91.38 81 ARG A CA 1
ATOM 600 C C . ARG A 1 81 ? 9.264 13.265 -12.233 1.00 91.38 81 ARG A C 1
ATOM 602 O O . ARG A 1 81 ? 10.232 13.826 -12.738 1.00 91.38 81 ARG A O 1
ATOM 609 N N . TRP A 1 82 ? 8.011 13.584 -12.524 1.00 87.88 82 TRP A N 1
ATOM 610 C CA . TRP A 1 82 ? 7.646 14.665 -13.435 1.00 87.88 82 TRP A CA 1
ATOM 611 C C . TRP A 1 82 ? 7.206 15.916 -12.657 1.00 87.88 82 TRP A C 1
ATOM 613 O O . TRP A 1 82 ? 6.593 15.776 -11.598 1.00 87.88 82 TRP A O 1
ATOM 623 N N . PRO A 1 83 ? 7.512 17.133 -13.151 1.00 89.94 83 PRO A N 1
ATOM 624 C CA . PRO A 1 83 ? 8.106 17.436 -14.458 1.00 89.94 83 PRO A CA 1
ATOM 625 C C . PRO A 1 83 ? 9.647 17.411 -14.505 1.00 89.94 83 PRO A C 1
ATOM 627 O O . PRO A 1 83 ? 10.204 17.630 -15.573 1.00 89.94 83 PRO A O 1
ATOM 630 N N . SER A 1 84 ? 10.349 17.161 -13.391 1.00 91.00 84 SER A N 1
ATOM 631 C CA . SER A 1 84 ? 11.818 17.282 -13.338 1.00 91.00 84 SER A CA 1
ATOM 632 C C . SER A 1 84 ? 12.588 16.235 -14.156 1.00 91.00 84 SER A C 1
ATOM 634 O O . SER A 1 84 ? 13.782 16.410 -14.378 1.00 91.00 84 SER A O 1
ATOM 636 N N . GLY A 1 85 ? 11.944 15.139 -14.568 1.00 91.62 85 GLY A N 1
ATOM 637 C CA . GLY A 1 85 ? 12.572 14.027 -15.292 1.00 91.62 85 GLY A CA 1
ATOM 638 C C . GLY A 1 85 ? 13.521 13.192 -14.425 1.00 91.62 85 GLY A C 1
ATOM 639 O O . GLY A 1 85 ? 14.206 12.301 -14.925 1.00 91.62 85 GLY A O 1
ATOM 640 N N . GLN A 1 86 ? 13.587 13.459 -13.117 1.00 93.56 86 GLN A N 1
ATOM 641 C CA . GLN A 1 86 ? 14.527 12.787 -12.228 1.00 93.56 86 GLN A CA 1
ATOM 642 C C . GLN A 1 86 ? 14.074 11.349 -11.955 1.00 93.56 86 GLN A C 1
ATOM 644 O O . GLN A 1 86 ? 13.020 11.114 -11.356 1.00 93.56 86 GLN A O 1
ATOM 649 N N . ARG A 1 87 ? 14.907 10.377 -12.331 1.00 93.06 87 ARG A N 1
ATOM 650 C CA . ARG A 1 87 ? 14.680 8.960 -12.026 1.00 93.06 87 ARG A CA 1
ATOM 651 C C . ARG A 1 87 ? 14.937 8.678 -10.549 1.00 93.06 87 ARG A C 1
ATOM 653 O O . ARG A 1 87 ? 15.951 9.092 -9.992 1.00 93.06 87 ARG A O 1
ATOM 660 N N . SER A 1 88 ? 14.013 7.973 -9.900 1.00 93.25 88 SER A N 1
ATOM 661 C CA . SER A 1 88 ? 14.196 7.546 -8.513 1.00 93.25 88 SER A CA 1
ATOM 662 C C . SER A 1 88 ? 15.121 6.331 -8.433 1.00 93.25 88 SER A C 1
ATOM 664 O O . SER A 1 88 ? 14.870 5.321 -9.080 1.00 93.25 88 SER A O 1
ATOM 666 N N . ASN A 1 89 ? 16.128 6.366 -7.560 1.00 92.88 89 ASN A N 1
ATOM 667 C CA . ASN A 1 89 ? 16.968 5.193 -7.270 1.00 92.88 89 ASN A CA 1
ATOM 668 C C . ASN A 1 89 ? 16.264 4.137 -6.399 1.00 92.88 89 ASN A C 1
ATOM 670 O O . ASN A 1 89 ? 16.865 3.124 -6.057 1.00 92.88 89 ASN A O 1
ATOM 674 N N . ASN A 1 90 ? 15.004 4.367 -6.017 1.00 94.56 90 ASN A N 1
ATOM 675 C CA . ASN A 1 90 ? 14.260 3.426 -5.197 1.00 94.56 90 ASN A CA 1
ATOM 676 C C . ASN A 1 90 ? 13.914 2.167 -6.010 1.00 94.56 90 ASN A C 1
ATOM 678 O O . ASN A 1 90 ? 13.534 2.260 -7.178 1.00 94.56 90 ASN A O 1
ATOM 682 N N . THR A 1 91 ? 14.018 1.005 -5.380 1.00 97.50 91 THR A N 1
ATOM 683 C CA . THR A 1 91 ? 13.579 -0.291 -5.915 1.00 97.50 91 THR A CA 1
ATOM 684 C C . THR A 1 91 ? 12.412 -0.803 -5.080 1.00 97.50 91 THR A C 1
ATOM 686 O O . THR A 1 91 ? 12.116 -0.242 -4.022 1.00 97.50 91 THR A O 1
ATOM 689 N N . LEU A 1 92 ? 11.730 -1.856 -5.531 1.00 98.00 92 LEU A N 1
ATOM 690 C CA . LEU A 1 92 ? 10.708 -2.527 -4.726 1.00 98.00 92 LEU A CA 1
ATOM 691 C C . LEU A 1 92 ? 11.284 -2.973 -3.378 1.00 98.00 92 LEU A C 1
ATOM 693 O O . LEU A 1 92 ? 10.684 -2.702 -2.340 1.00 98.00 92 LEU A O 1
ATOM 697 N N . TRP A 1 93 ? 12.485 -3.560 -3.385 1.00 97.44 93 TRP A N 1
ATOM 698 C CA . TRP A 1 93 ? 13.187 -3.960 -2.169 1.00 97.44 93 TRP A CA 1
ATOM 699 C C . TRP A 1 93 ? 13.428 -2.780 -1.234 1.00 97.44 93 TRP A C 1
ATOM 701 O O . TRP A 1 93 ? 13.026 -2.838 -0.077 1.00 97.44 93 TRP A O 1
ATOM 711 N N . LEU A 1 94 ? 14.040 -1.696 -1.724 1.00 95.44 94 LEU A N 1
ATOM 712 C CA . LEU A 1 94 ? 14.315 -0.521 -0.894 1.00 95.44 94 LEU A CA 1
ATOM 713 C C . LEU A 1 94 ? 13.013 0.080 -0.349 1.00 95.44 94 LEU A C 1
ATOM 715 O O . LEU A 1 94 ? 12.894 0.290 0.853 1.00 95.44 94 LEU A O 1
ATOM 719 N N . ARG A 1 95 ? 11.989 0.258 -1.189 1.00 96.19 95 ARG A N 1
ATOM 720 C CA . ARG A 1 95 ? 10.684 0.774 -0.759 1.00 96.19 95 ARG A CA 1
ATOM 721 C C . ARG A 1 95 ? 10.077 -0.068 0.360 1.00 96.19 95 ARG A C 1
ATOM 723 O O . ARG A 1 95 ? 9.618 0.486 1.356 1.00 96.19 95 ARG A O 1
ATOM 730 N N . ILE A 1 96 ? 10.039 -1.384 0.190 1.00 96.69 96 ILE A N 1
ATOM 731 C CA . ILE A 1 96 ? 9.368 -2.275 1.135 1.00 96.69 96 ILE A CA 1
ATOM 732 C C . ILE A 1 96 ? 10.209 -2.431 2.401 1.00 96.69 96 ILE A C 1
ATOM 734 O O . ILE A 1 96 ? 9.709 -2.169 3.491 1.00 96.69 96 ILE A O 1
ATOM 738 N N . MET A 1 97 ? 11.488 -2.778 2.272 1.00 95.06 97 MET A N 1
ATOM 739 C CA . MET A 1 97 ? 12.343 -3.074 3.419 1.00 95.06 97 MET A CA 1
ATOM 740 C C . MET A 1 97 ? 12.707 -1.846 4.232 1.00 95.06 97 MET A C 1
ATOM 742 O O . MET A 1 97 ? 12.636 -1.904 5.453 1.00 95.06 97 MET A O 1
ATOM 746 N N . THR A 1 98 ? 13.097 -0.738 3.600 1.00 90.25 98 THR A N 1
ATOM 747 C CA . THR A 1 98 ? 13.627 0.406 4.356 1.00 90.25 98 THR A CA 1
ATOM 748 C C . THR A 1 98 ? 12.549 1.405 4.743 1.00 90.25 98 THR A C 1
ATOM 750 O O . THR A 1 98 ? 12.693 2.073 5.758 1.00 90.25 98 THR A O 1
ATOM 753 N N . MET A 1 99 ? 11.460 1.511 3.971 1.00 91.69 99 MET A N 1
ATOM 754 C CA . MET A 1 99 ? 10.414 2.505 4.243 1.00 91.69 99 MET A CA 1
ATOM 755 C C . MET A 1 99 ? 9.173 1.894 4.896 1.00 91.69 99 MET A C 1
ATOM 757 O O . MET A 1 99 ? 8.576 2.519 5.769 1.00 91.69 99 MET A O 1
ATOM 761 N N . HIS A 1 100 ? 8.733 0.706 4.473 1.00 93.06 100 HIS A N 1
ATOM 762 C CA . HIS A 1 100 ? 7.499 0.108 4.998 1.00 93.06 100 HIS A CA 1
ATOM 763 C C . HIS A 1 100 ? 7.740 -0.819 6.191 1.00 93.06 100 HIS A C 1
ATOM 765 O O . HIS A 1 100 ? 7.048 -0.672 7.196 1.00 93.06 100 HIS A O 1
ATOM 771 N N . LEU A 1 101 ? 8.711 -1.729 6.102 1.00 92.06 101 LEU A N 1
ATOM 772 C CA . LEU A 1 101 ? 8.990 -2.716 7.149 1.00 92.06 101 LEU A CA 1
ATOM 773 C C . LEU A 1 101 ? 10.034 -2.238 8.168 1.00 92.06 101 LEU A C 1
ATOM 775 O O . LEU A 1 101 ? 9.873 -2.502 9.351 1.00 92.06 101 LEU A O 1
ATOM 779 N N . GLY A 1 102 ? 11.065 -1.510 7.733 1.00 82.06 102 GLY A N 1
ATOM 780 C CA . GLY A 1 102 ? 12.145 -1.010 8.597 1.00 82.06 102 GLY A CA 1
ATOM 781 C C . GLY A 1 102 ? 12.146 0.502 8.837 1.00 82.06 102 GLY A C 1
ATOM 782 O O . GLY A 1 102 ? 13.067 1.010 9.469 1.00 82.06 102 GLY A O 1
ATOM 783 N N . GLY A 1 103 ? 11.163 1.228 8.299 1.00 78.12 103 GLY A N 1
ATOM 784 C CA . GLY A 1 103 ? 11.066 2.687 8.410 1.00 78.12 103 GLY A CA 1
ATOM 785 C C . GLY A 1 103 ? 10.070 3.142 9.474 1.00 78.12 103 GLY A C 1
ATOM 786 O O . GLY A 1 103 ? 9.331 2.335 10.029 1.00 78.12 103 GLY A O 1
ATOM 787 N N . ASN A 1 104 ? 10.007 4.454 9.704 1.00 77.19 104 ASN A N 1
ATOM 788 C CA . ASN A 1 104 ? 8.990 5.087 10.547 1.00 77.19 104 ASN A CA 1
ATOM 789 C C . ASN A 1 104 ? 7.840 5.680 9.698 1.00 77.19 104 ASN A C 1
ATOM 791 O O . ASN A 1 104 ? 7.886 5.720 8.459 1.00 77.19 104 ASN A O 1
ATOM 795 N N . HIS A 1 105 ? 6.785 6.157 10.355 1.00 73.38 105 HIS A N 1
ATOM 796 C CA . HIS A 1 105 ? 5.618 6.753 9.710 1.00 73.38 105 HIS A CA 1
ATOM 797 C C . HIS A 1 105 ? 5.912 8.053 8.941 1.00 73.38 105 HIS A C 1
ATOM 799 O O . HIS A 1 105 ? 5.169 8.389 8.015 1.00 73.38 105 HIS A O 1
ATOM 805 N N . GLU A 1 106 ? 6.987 8.774 9.257 1.00 75.69 106 GLU A N 1
ATOM 806 C CA . GLU A 1 106 ? 7.373 10.003 8.553 1.00 75.69 106 GLU A CA 1
ATOM 807 C C . GLU A 1 106 ? 7.856 9.709 7.129 1.00 75.69 106 GLU A C 1
ATOM 809 O O . GLU A 1 106 ? 7.553 10.453 6.193 1.00 75.69 106 GLU A O 1
ATOM 814 N N . PHE A 1 107 ? 8.522 8.568 6.933 1.00 76.81 107 PHE A N 1
ATOM 815 C CA . PHE A 1 107 ? 9.054 8.152 5.633 1.00 76.81 107 PHE A CA 1
ATOM 816 C C . PHE A 1 107 ? 8.079 7.306 4.806 1.00 76.81 107 PHE A C 1
ATOM 818 O O . PHE A 1 107 ? 8.356 6.986 3.649 1.00 76.81 107 PHE A O 1
ATOM 825 N N . SER A 1 108 ? 6.914 6.954 5.354 1.00 85.19 108 SER A N 1
ATOM 826 C CA . SER A 1 108 ? 5.963 6.050 4.711 1.00 85.19 108 SER A CA 1
ATOM 827 C C . SER A 1 108 ? 4.522 6.516 4.894 1.00 85.19 108 SER A C 1
ATOM 829 O O . SER A 1 108 ? 3.911 6.372 5.952 1.00 85.19 108 SER A O 1
ATOM 831 N N . THR A 1 109 ? 3.920 7.009 3.808 1.00 87.38 109 THR A N 1
ATOM 832 C CA . THR A 1 109 ? 2.489 7.354 3.768 1.00 87.38 109 THR A CA 1
ATOM 833 C C . THR A 1 109 ? 1.598 6.181 4.154 1.00 87.38 109 THR A C 1
ATOM 835 O O . THR A 1 109 ? 0.554 6.401 4.770 1.00 87.38 109 THR A O 1
ATOM 838 N N . PHE A 1 110 ? 2.011 4.960 3.814 1.00 93.38 110 PHE A N 1
ATOM 839 C CA . PHE A 1 110 ? 1.313 3.738 4.185 1.00 93.38 110 PHE A CA 1
ATOM 840 C C . PHE A 1 110 ? 1.379 3.490 5.697 1.00 93.38 110 PHE A C 1
ATOM 842 O O . PHE A 1 110 ? 0.331 3.387 6.329 1.00 93.38 110 PHE A O 1
ATOM 849 N N . ARG A 1 111 ? 2.578 3.537 6.301 1.00 94.31 111 ARG A N 1
ATOM 850 C CA . ARG A 1 111 ? 2.751 3.393 7.761 1.00 94.31 111 ARG A CA 1
ATOM 851 C C . ARG A 1 111 ? 1.997 4.473 8.518 1.00 94.31 111 ARG A C 1
ATOM 853 O O . ARG A 1 111 ? 1.261 4.158 9.438 1.00 94.31 111 ARG A O 1
ATOM 860 N N . ARG A 1 112 ? 2.078 5.733 8.079 1.00 93.00 112 ARG A N 1
ATOM 861 C CA . ARG A 1 112 ? 1.290 6.822 8.676 1.00 93.00 112 ARG A CA 1
ATOM 862 C C . ARG A 1 112 ? -0.211 6.566 8.611 1.00 93.00 112 ARG A C 1
ATOM 864 O O . ARG A 1 112 ? -0.934 6.989 9.501 1.00 93.00 112 ARG A O 1
ATOM 871 N N . THR A 1 113 ? -0.691 5.917 7.555 1.00 95.12 113 THR A N 1
ATOM 872 C CA . THR A 1 113 ? -2.113 5.584 7.415 1.00 95.12 113 THR A CA 1
ATOM 873 C C . THR A 1 113 ? -2.501 4.459 8.374 1.00 95.12 113 THR A C 1
ATOM 875 O O . THR A 1 113 ? -3.455 4.635 9.122 1.00 95.12 113 THR A O 1
ATOM 878 N N . LEU A 1 114 ? -1.742 3.360 8.418 1.00 96.44 114 LEU A N 1
ATOM 879 C CA . LEU A 1 114 ? -1.997 2.242 9.335 1.00 96.44 114 LEU A CA 1
ATOM 880 C C . LEU A 1 114 ? -1.833 2.639 10.803 1.00 96.44 114 LEU A C 1
ATOM 882 O O . LEU A 1 114 ? -2.750 2.453 11.596 1.00 96.44 114 LEU A O 1
ATOM 886 N N . GLY A 1 115 ? -0.702 3.254 11.146 1.00 94.31 115 GLY A N 1
ATOM 887 C CA . GLY A 1 115 ? -0.409 3.723 12.495 1.00 94.31 115 GLY A CA 1
ATOM 888 C C . GLY A 1 115 ? -1.477 4.676 13.011 1.00 94.31 115 GLY A C 1
ATOM 889 O O . GLY A 1 115 ? -1.854 4.587 14.172 1.00 94.31 115 GLY A O 1
ATOM 890 N N . ALA A 1 116 ? -2.047 5.517 12.141 1.00 94.38 116 ALA A N 1
ATOM 891 C CA . ALA A 1 116 ? -3.137 6.394 12.539 1.00 94.38 116 ALA A CA 1
ATOM 892 C C . ALA A 1 116 ? -4.425 5.668 12.924 1.00 94.38 116 ALA A C 1
ATOM 894 O O . ALA A 1 116 ? -5.128 6.097 13.835 1.00 94.38 116 ALA A O 1
ATOM 895 N N . ILE A 1 117 ? -4.734 4.579 12.227 1.00 96.25 117 ILE A N 1
ATOM 896 C CA . ILE A 1 117 ? -5.904 3.754 12.515 1.00 96.25 117 ILE A CA 1
ATOM 897 C C . ILE A 1 117 ? -5.667 2.951 13.797 1.00 96.25 117 ILE A C 1
ATOM 899 O O . ILE A 1 117 ? -6.522 2.946 14.676 1.00 96.25 117 ILE A O 1
ATOM 903 N N . VAL A 1 118 ? -4.496 2.319 13.926 1.00 91.94 118 VAL A N 1
ATOM 904 C CA . VAL A 1 118 ? -4.142 1.484 15.085 1.00 91.94 118 VAL A CA 1
ATOM 905 C C . VAL A 1 118 ? -4.044 2.319 16.365 1.00 91.94 118 VAL A C 1
ATOM 907 O O . VAL A 1 118 ? -4.598 1.927 17.389 1.00 91.94 118 VAL A O 1
ATOM 910 N N . ALA A 1 119 ? -3.421 3.500 16.312 1.00 91.06 119 ALA A N 1
ATOM 911 C CA . ALA A 1 119 ? -3.379 4.425 17.445 1.00 91.06 119 ALA A CA 1
ATOM 912 C C . ALA A 1 119 ? -4.799 4.794 17.906 1.00 91.06 119 ALA A C 1
ATOM 914 O O . ALA A 1 119 ? -5.139 4.629 19.079 1.00 91.06 119 ALA A O 1
ATOM 915 N N . GLN A 1 120 ? -5.665 5.173 16.957 1.00 93.25 120 GLN A N 1
ATOM 916 C CA . GLN A 1 120 ? -7.064 5.487 17.239 1.00 93.25 120 GLN A CA 1
ATOM 917 C C . GLN A 1 120 ? -7.823 4.302 17.854 1.00 93.25 120 GLN A C 1
ATOM 919 O O . GLN A 1 120 ? -8.612 4.512 18.774 1.00 93.25 120 GLN A O 1
ATOM 924 N N . ALA A 1 121 ? -7.600 3.075 17.369 1.00 90.00 121 ALA A N 1
ATOM 925 C CA . ALA A 1 121 ? -8.235 1.867 17.904 1.00 90.00 121 ALA A CA 1
ATOM 926 C C . ALA A 1 121 ? -7.865 1.619 19.375 1.00 90.00 121 ALA A C 1
ATOM 928 O O . ALA A 1 121 ? -8.698 1.163 20.153 1.00 90.00 121 ALA A O 1
ATOM 929 N N . ASN A 1 122 ? -6.636 1.971 19.755 1.00 86.50 122 ASN A N 1
ATOM 930 C CA . ASN A 1 122 ? -6.118 1.830 21.113 1.00 86.50 122 ASN A CA 1
ATOM 931 C C . ASN A 1 122 ? -6.403 3.054 22.002 1.00 86.50 122 ASN A C 1
ATOM 933 O O . ASN A 1 122 ? -5.953 3.098 23.144 1.00 86.50 122 ASN A O 1
ATOM 937 N N . GLY A 1 123 ? -7.121 4.062 21.492 1.00 85.94 123 GLY A N 1
ATOM 938 C CA . GLY A 1 123 ? -7.412 5.296 22.226 1.00 85.94 123 GLY A CA 1
ATOM 939 C C . GLY A 1 123 ? -6.183 6.173 22.485 1.00 85.94 123 GLY A C 1
ATOM 940 O O . GLY A 1 123 ? -6.242 7.065 23.329 1.00 85.94 123 GLY A O 1
ATOM 941 N N . VAL A 1 124 ? -5.081 5.936 21.770 1.00 85.00 124 VAL A N 1
ATOM 942 C CA . VAL A 1 124 ? -3.852 6.728 21.866 1.00 85.00 124 VAL A CA 1
ATOM 943 C C . VAL A 1 124 ? -3.704 7.624 20.646 1.00 85.00 124 VAL A C 1
ATOM 945 O O . VAL A 1 124 ? -4.291 7.399 19.588 1.00 85.00 124 VAL A O 1
ATOM 948 N N . THR A 1 125 ? -2.909 8.674 20.790 1.00 78.19 125 THR A N 1
ATOM 949 C CA . THR A 1 125 ? -2.756 9.695 19.750 1.00 78.19 125 THR A CA 1
ATOM 950 C C . THR A 1 125 ? -1.358 9.716 19.129 1.00 78.19 125 THR A C 1
ATOM 952 O O . THR A 1 125 ? -1.121 10.444 18.167 1.00 78.19 125 THR A O 1
ATOM 955 N N . GLN A 1 126 ? -0.453 8.867 19.623 1.00 86.56 126 GLN A N 1
ATOM 956 C CA . GLN A 1 126 ? 0.880 8.640 19.072 1.00 86.56 126 GLN A CA 1
ATOM 957 C C . GLN A 1 126 ? 0.965 7.269 18.396 1.00 86.56 126 GLN A C 1
ATOM 959 O O . GLN A 1 126 ? 0.319 6.309 18.815 1.00 86.56 126 GLN A O 1
ATOM 964 N N . ILE A 1 127 ? 1.773 7.188 17.340 1.00 87.69 127 ILE A N 1
ATOM 965 C CA . ILE A 1 127 ? 2.055 5.931 16.646 1.00 87.69 127 ILE A CA 1
ATOM 966 C C . ILE A 1 127 ? 3.174 5.211 17.403 1.00 87.69 127 ILE A C 1
ATOM 968 O O . ILE A 1 127 ? 4.303 5.692 17.434 1.00 87.69 127 ILE A O 1
ATOM 972 N N . ASP A 1 128 ? 2.861 4.048 17.974 1.00 90.75 128 ASP A N 1
ATOM 973 C CA . ASP A 1 128 ? 3.866 3.083 18.428 1.00 90.75 128 ASP A CA 1
ATOM 974 C C . ASP A 1 128 ? 4.477 2.394 17.198 1.00 90.75 128 ASP A C 1
ATOM 976 O O . ASP A 1 128 ? 3.828 1.568 16.553 1.00 90.75 128 ASP A O 1
ATOM 980 N N . GLU A 1 129 ? 5.708 2.764 16.837 1.00 90.81 129 GLU A N 1
ATOM 981 C CA . GLU A 1 129 ? 6.388 2.224 15.654 1.00 90.81 129 GLU A CA 1
ATOM 982 C C . GLU A 1 129 ? 6.706 0.736 15.776 1.00 90.81 129 GLU A C 1
ATOM 984 O O . GLU A 1 129 ? 6.549 -0.006 14.802 1.00 90.81 129 GLU A O 1
ATOM 989 N N . ASP A 1 130 ? 7.112 0.286 16.961 1.00 91.56 130 ASP A N 1
ATOM 990 C CA . ASP A 1 130 ? 7.464 -1.111 17.191 1.00 91.56 130 ASP A CA 1
ATOM 991 C C . ASP A 1 130 ? 6.202 -1.972 17.209 1.00 91.56 130 ASP A C 1
ATOM 993 O O . ASP A 1 130 ? 6.159 -3.045 16.599 1.00 91.56 130 ASP A O 1
ATOM 997 N N . GLY A 1 131 ? 5.145 -1.482 17.864 1.00 92.94 131 GLY A N 1
ATOM 998 C CA . GLY A 1 131 ? 3.815 -2.083 17.822 1.00 92.94 131 GLY A CA 1
ATOM 999 C C . GLY A 1 131 ? 3.260 -2.165 16.407 1.00 92.94 131 GLY A C 1
ATOM 1000 O O . GLY A 1 131 ? 2.797 -3.231 15.999 1.00 92.94 131 GLY A O 1
ATOM 1001 N N . LEU A 1 132 ? 3.375 -1.089 15.625 1.00 95.00 132 LEU A N 1
ATOM 1002 C CA . LEU A 1 132 ? 2.939 -1.069 14.231 1.00 95.00 132 LEU A CA 1
ATOM 1003 C C . LEU A 1 132 ? 3.736 -2.056 13.375 1.00 95.00 132 LEU A C 1
ATOM 1005 O O . LEU A 1 132 ? 3.145 -2.780 12.581 1.00 95.00 132 LEU A O 1
ATOM 1009 N N . THR A 1 133 ? 5.058 -2.128 13.540 1.00 94.62 133 THR A N 1
ATOM 1010 C CA . THR A 1 133 ? 5.887 -3.098 12.811 1.00 94.62 133 THR A CA 1
ATOM 1011 C C . THR A 1 133 ? 5.482 -4.530 13.150 1.00 94.62 133 THR A C 1
ATOM 1013 O O . THR A 1 133 ? 5.279 -5.327 12.234 1.00 94.62 133 THR A O 1
ATOM 1016 N N . ARG A 1 134 ? 5.281 -4.858 14.435 1.00 95.69 134 ARG A N 1
ATOM 1017 C CA . ARG A 1 134 ? 4.768 -6.180 14.837 1.00 95.69 134 ARG A CA 1
ATOM 1018 C C . ARG A 1 134 ? 3.406 -6.467 14.206 1.00 95.69 134 ARG A C 1
ATOM 1020 O O . ARG A 1 134 ? 3.235 -7.525 13.613 1.00 95.69 134 ARG A O 1
ATOM 1027 N N . TRP A 1 135 ? 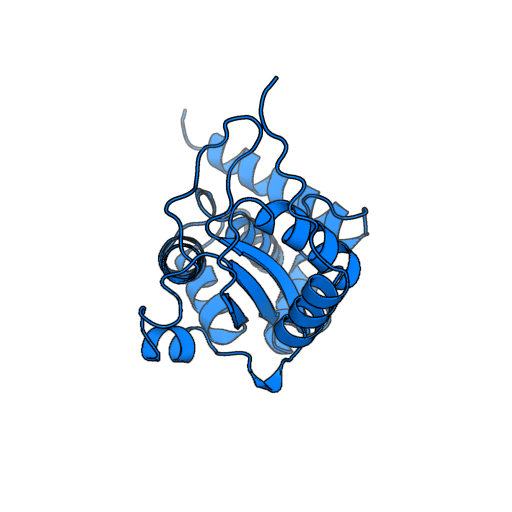2.479 -5.512 14.266 1.00 96.69 135 TRP A N 1
ATOM 1028 C CA . TRP A 1 135 ? 1.149 -5.644 13.669 1.00 96.69 135 TRP A CA 1
ATOM 1029 C C . TRP A 1 135 ? 1.21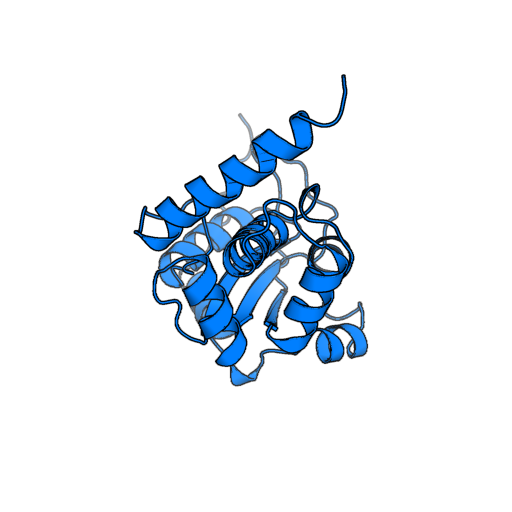9 -5.889 12.154 1.00 96.69 135 TRP A C 1
ATOM 1031 O O . TRP A 1 135 ? 0.576 -6.800 11.640 1.00 96.69 135 TRP A O 1
ATOM 1041 N N . MET A 1 136 ? 2.062 -5.137 11.438 1.00 97.62 136 MET A N 1
ATOM 1042 C CA . MET A 1 136 ? 2.270 -5.317 9.999 1.00 97.62 136 MET A CA 1
ATOM 1043 C C . MET A 1 136 ? 2.830 -6.705 9.670 1.00 97.62 136 MET A C 1
ATOM 1045 O O . MET A 1 136 ? 2.400 -7.318 8.699 1.00 97.62 136 MET A O 1
ATOM 1049 N N . HIS A 1 137 ? 3.771 -7.209 10.472 1.00 97.56 137 HIS A N 1
ATOM 1050 C CA . HIS A 1 137 ? 4.330 -8.551 10.301 1.00 97.56 137 HIS A CA 1
ATOM 1051 C C . HIS A 1 137 ? 3.312 -9.667 10.548 1.00 97.56 137 HIS A C 1
ATOM 1053 O O . HIS A 1 137 ? 3.388 -10.694 9.874 1.00 97.56 137 HIS A O 1
ATOM 1059 N N . SER A 1 138 ? 2.385 -9.469 11.485 1.00 97.94 138 SER A N 1
ATOM 1060 C CA . SER A 1 138 ? 1.357 -10.456 11.817 1.00 97.94 138 SER A CA 1
ATOM 1061 C C . SER A 1 138 ? 0.224 -10.498 10.794 1.00 97.94 138 SER A C 1
ATOM 1063 O O . SER A 1 138 ? -0.182 -11.584 10.397 1.00 97.94 138 SER A O 1
ATOM 1065 N N . HIS A 1 139 ? -0.265 -9.333 10.358 1.00 98.38 139 HIS A N 1
ATOM 1066 C CA . HIS A 1 139 ? -1.554 -9.242 9.661 1.00 98.38 139 HIS A CA 1
A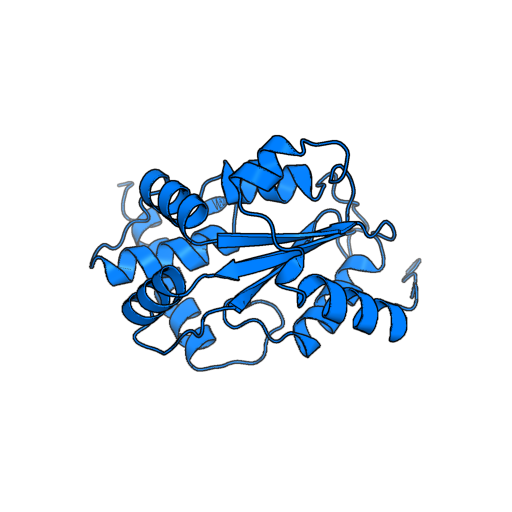TOM 1067 C C . HIS A 1 139 ? -1.466 -8.918 8.178 1.00 98.38 139 HIS A C 1
ATOM 1069 O O . HIS A 1 139 ? -2.472 -9.017 7.468 1.00 98.38 139 HIS A O 1
ATOM 1075 N N . LEU A 1 140 ? -0.298 -8.489 7.691 1.00 98.50 140 LEU A N 1
ATOM 1076 C CA . LEU A 1 140 ? -0.161 -8.104 6.297 1.00 98.50 140 LEU A CA 1
ATOM 1077 C C . LEU A 1 140 ? 0.458 -9.196 5.438 1.00 98.50 140 LEU A C 1
ATOM 1079 O O . LEU A 1 140 ? 1.317 -9.968 5.859 1.00 98.50 140 LEU A O 1
ATOM 1083 N N . ARG A 1 141 ? 0.056 -9.181 4.172 1.00 98.75 141 ARG A N 1
ATOM 1084 C CA . ARG A 1 141 ? 0.747 -9.849 3.072 1.00 98.75 141 ARG A CA 1
ATOM 1085 C C . ARG A 1 141 ? 1.013 -8.855 1.955 1.00 98.75 141 ARG A C 1
ATOM 1087 O O . ARG A 1 141 ? 0.341 -7.829 1.864 1.00 98.75 141 ARG A O 1
ATOM 1094 N N . LEU A 1 142 ? 1.987 -9.144 1.105 1.00 97.81 142 LEU A N 1
ATOM 1095 C CA . LEU A 1 142 ? 2.385 -8.263 0.020 1.00 97.81 142 LEU A CA 1
ATOM 1096 C C . LEU A 1 142 ? 2.585 -9.016 -1.292 1.00 97.81 142 LEU A C 1
ATOM 1098 O O . LEU A 1 142 ? 3.070 -10.147 -1.311 1.00 97.81 142 LEU A O 1
ATOM 1102 N N . VAL A 1 143 ? 2.250 -8.347 -2.389 1.00 98.50 143 VAL A N 1
ATOM 1103 C CA . VAL A 1 143 ? 2.571 -8.773 -3.756 1.00 98.50 143 VAL A CA 1
ATOM 1104 C C . VAL A 1 143 ? 3.464 -7.708 -4.381 1.00 98.50 143 VAL A C 1
ATOM 1106 O O . VAL A 1 143 ? 3.247 -6.516 -4.163 1.00 98.50 143 VAL A O 1
ATOM 1109 N N . THR A 1 144 ? 4.465 -8.126 -5.153 1.00 98.12 144 THR A N 1
ATOM 1110 C CA . THR A 1 144 ? 5.353 -7.241 -5.915 1.00 98.12 144 THR A CA 1
ATOM 1111 C C . THR A 1 144 ? 5.382 -7.635 -7.381 1.00 98.12 144 THR A C 1
ATOM 1113 O O . THR A 1 144 ? 5.442 -8.814 -7.719 1.00 98.12 144 THR A O 1
ATOM 1116 N N . ILE A 1 145 ? 5.389 -6.632 -8.257 1.00 97.19 145 ILE A N 1
ATOM 1117 C CA . ILE A 1 145 ? 5.506 -6.811 -9.704 1.00 97.19 145 ILE A CA 1
ATOM 1118 C C . ILE A 1 145 ? 6.586 -5.861 -10.217 1.00 97.19 145 ILE A C 1
ATOM 1120 O O . ILE A 1 145 ? 6.369 -4.644 -10.232 1.00 97.19 145 ILE A O 1
ATOM 1124 N N . PRO A 1 146 ? 7.753 -6.377 -10.635 1.00 96.75 146 PRO A N 1
ATOM 1125 C CA . PRO A 1 146 ? 8.752 -5.575 -11.325 1.00 96.75 146 PRO A CA 1
ATOM 1126 C C . PRO A 1 146 ? 8.188 -4.980 -12.620 1.00 96.75 146 PRO A C 1
ATOM 1128 O O . PRO A 1 146 ? 7.525 -5.670 -13.390 1.00 96.75 146 PRO A O 1
ATOM 1131 N N . PHE A 1 147 ? 8.481 -3.707 -12.874 1.00 96.25 147 PHE A N 1
ATOM 1132 C CA . PHE A 1 147 ? 8.109 -3.019 -14.108 1.00 96.25 147 PHE A CA 1
ATOM 1133 C C . PHE A 1 147 ? 9.194 -2.003 -14.468 1.00 96.25 147 PHE A C 1
ATOM 1135 O O . PHE A 1 147 ? 9.385 -1.007 -13.767 1.00 96.25 147 PHE A O 1
ATOM 1142 N N . ASP A 1 148 ? 9.939 -2.282 -15.538 1.00 94.38 148 ASP A N 1
ATOM 1143 C CA . ASP A 1 148 ? 11.195 -1.587 -15.840 1.00 94.38 148 ASP A CA 1
ATOM 1144 C C . ASP A 1 148 ? 11.027 -0.211 -16.486 1.00 94.38 148 ASP A C 1
ATOM 1146 O O . ASP A 1 148 ? 11.919 0.633 -16.352 1.00 94.38 148 ASP A O 1
ATOM 1150 N N . ASP A 1 149 ? 9.908 0.039 -17.171 1.00 94.88 149 ASP A N 1
ATOM 1151 C CA . ASP A 1 149 ? 9.650 1.342 -17.778 1.00 94.88 149 ASP A CA 1
ATOM 1152 C C . ASP A 1 149 ? 9.243 2.366 -16.707 1.00 94.88 149 ASP A C 1
ATOM 1154 O O . ASP A 1 149 ? 8.077 2.595 -16.384 1.00 94.88 149 ASP A O 1
ATOM 1158 N N . ARG A 1 150 ? 10.266 3.002 -16.135 1.00 95.00 150 ARG A N 1
ATOM 1159 C CA . ARG A 1 150 ? 10.146 4.012 -15.075 1.00 95.00 150 ARG A CA 1
ATOM 1160 C C . ARG A 1 150 ? 9.409 5.271 -15.522 1.00 95.00 150 ARG A C 1
ATOM 1162 O O . ARG A 1 150 ? 8.869 5.972 -14.661 1.00 95.00 150 ARG A O 1
ATOM 1169 N N . ASP A 1 151 ? 9.429 5.582 -16.817 1.00 94.75 151 ASP A N 1
ATOM 1170 C CA . ASP A 1 151 ? 8.873 6.824 -17.351 1.00 94.75 151 ASP A CA 1
ATOM 1171 C C . ASP A 1 151 ? 7.340 6.725 -17.449 1.00 94.75 151 ASP A C 1
ATOM 1173 O O . ASP A 1 151 ? 6.648 7.704 -17.145 1.00 94.75 151 ASP A O 1
ATOM 1177 N N . SER A 1 152 ? 6.809 5.530 -17.746 1.00 94.31 152 SER A N 1
ATOM 1178 C CA . SER A 1 152 ? 5.366 5.245 -17.745 1.00 94.31 152 SER A CA 1
ATOM 1179 C C . SER A 1 152 ? 4.814 4.718 -16.414 1.00 94.31 152 SER A C 1
ATOM 1181 O O . SER A 1 152 ? 3.618 4.874 -16.163 1.00 94.31 152 SER A O 1
ATOM 1183 N N . LEU A 1 153 ? 5.659 4.198 -15.511 1.00 95.50 153 LEU A N 1
ATOM 1184 C CA . LEU A 1 153 ? 5.247 3.596 -14.230 1.00 95.50 153 LEU A CA 1
ATOM 1185 C C . LEU A 1 153 ? 4.301 4.477 -13.394 1.00 95.50 153 LEU A C 1
ATOM 1187 O O . LEU A 1 153 ? 3.371 3.979 -12.767 1.00 95.50 153 LEU A O 1
ATOM 1191 N N . GLY A 1 154 ? 4.506 5.797 -13.395 1.00 94.75 154 GLY A N 1
ATOM 1192 C CA . GLY A 1 154 ? 3.629 6.726 -12.675 1.00 94.75 154 GLY A CA 1
ATOM 1193 C C . GLY A 1 154 ? 2.237 6.890 -13.299 1.00 94.75 154 GLY A C 1
ATOM 1194 O O . GLY A 1 154 ? 1.297 7.246 -12.596 1.00 94.75 154 GLY A O 1
ATOM 1195 N N . ARG A 1 155 ? 2.090 6.680 -14.614 1.00 94.12 155 ARG A N 1
ATOM 1196 C CA . ARG A 1 155 ? 0.783 6.614 -15.286 1.00 94.12 155 ARG A CA 1
ATOM 1197 C C . ARG A 1 155 ? 0.136 5.259 -15.028 1.00 94.12 155 ARG A C 1
ATOM 1199 O O . ARG A 1 155 ? -0.992 5.245 -14.555 1.00 94.12 155 ARG A O 1
ATOM 1206 N N . LEU A 1 156 ? 0.895 4.182 -15.222 1.00 96.62 156 LEU A N 1
ATOM 1207 C CA . LEU A 1 156 ? 0.453 2.818 -14.948 1.00 96.62 156 LEU A CA 1
ATOM 1208 C C . LEU A 1 156 ? -0.104 2.679 -13.524 1.00 96.62 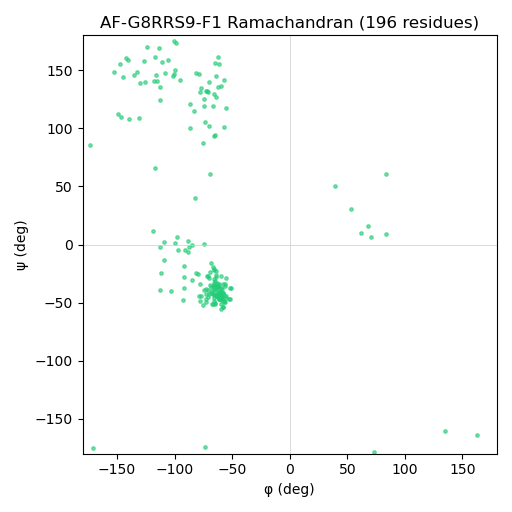156 LEU A C 1
ATOM 1210 O O . LEU A 1 156 ? -1.194 2.152 -13.362 1.00 96.62 156 LEU A O 1
ATOM 1214 N N . GLU A 1 157 ? 0.580 3.205 -12.500 1.00 97.31 157 GLU A N 1
ATOM 1215 C CA . GLU A 1 157 ? 0.070 3.178 -11.119 1.00 97.31 157 GLU A CA 1
ATOM 1216 C C . GLU A 1 157 ? -1.297 3.856 -10.992 1.00 97.31 157 GLU A C 1
ATOM 1218 O O . GLU A 1 157 ? -2.174 3.319 -10.325 1.00 97.31 157 GLU A O 1
ATOM 1223 N N . ARG A 1 158 ? -1.503 5.019 -11.621 1.00 96.25 158 ARG A N 1
ATOM 1224 C CA . ARG A 1 158 ? -2.793 5.718 -11.532 1.00 96.25 158 ARG A CA 1
ATOM 1225 C C . ARG A 1 158 ? -3.919 4.898 -12.145 1.00 96.25 158 ARG A C 1
ATOM 1227 O O . ARG A 1 158 ? -4.981 4.820 -11.537 1.00 96.25 158 ARG A O 1
ATOM 1234 N N . ASP A 1 159 ? -3.672 4.299 -13.303 1.00 96.75 159 ASP A N 1
ATOM 1235 C CA . ASP A 1 159 ? -4.678 3.526 -14.029 1.00 96.75 159 ASP A CA 1
ATOM 1236 C C . ASP A 1 159 ? -4.979 2.211 -13.278 1.00 96.75 159 ASP A C 1
ATOM 1238 O O . ASP A 1 159 ? -6.136 1.897 -13.009 1.00 96.75 159 ASP A O 1
ATOM 1242 N N . VAL A 1 160 ? -3.944 1.529 -12.774 1.00 97.88 160 VAL A N 1
ATOM 1243 C CA . VAL A 1 160 ? -4.074 0.347 -11.901 1.00 97.88 160 VAL A CA 1
ATOM 1244 C C . VAL A 1 160 ? -4.825 0.670 -10.604 1.00 97.88 160 VAL A C 1
ATOM 1246 O O . VAL A 1 160 ? -5.676 -0.104 -10.173 1.00 97.88 160 VAL A O 1
ATOM 1249 N N . LEU A 1 161 ? -4.537 1.803 -9.956 1.00 97.88 161 LEU A N 1
ATOM 1250 C CA . LEU A 1 161 ? -5.239 2.216 -8.738 1.00 97.88 161 LEU A CA 1
ATOM 1251 C C . LEU A 1 161 ? -6.705 2.556 -9.003 1.00 97.88 161 LEU A C 1
ATOM 1253 O O . LEU A 1 161 ? -7.537 2.284 -8.140 1.00 97.88 161 LEU A O 1
ATOM 1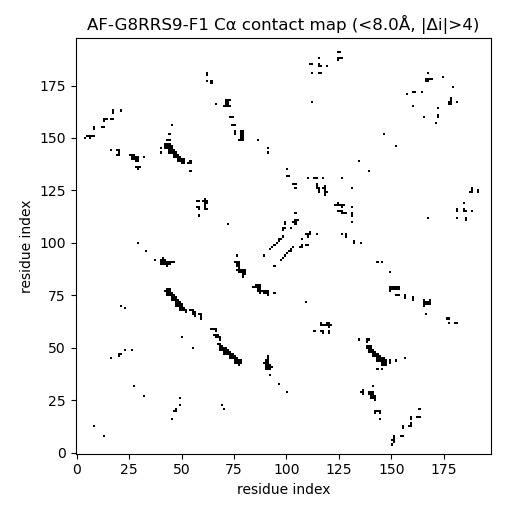257 N N . ALA A 1 162 ? -7.021 3.137 -10.162 1.00 97.12 162 ALA A N 1
ATOM 1258 C CA . ALA A 1 162 ? -8.396 3.428 -10.547 1.00 97.12 162 ALA A CA 1
ATOM 1259 C C . ALA A 1 162 ? -9.229 2.145 -10.697 1.00 97.12 162 ALA A C 1
ATOM 1261 O O . ALA A 1 162 ? -10.397 2.148 -10.315 1.00 97.12 162 ALA A O 1
ATOM 1262 N N . GLU A 1 163 ? -8.626 1.057 -11.186 1.00 97.50 163 GLU A N 1
ATOM 1263 C CA . GLU A 1 163 ? -9.282 -0.251 -11.291 1.00 97.50 163 GLU A CA 1
ATOM 1264 C C . GLU A 1 163 ? -9.335 -1.017 -9.960 1.00 97.50 163 GLU A C 1
ATOM 1266 O O . GLU A 1 163 ? -10.379 -1.562 -9.610 1.00 97.50 163 GLU A O 1
ATOM 1271 N N . LEU A 1 164 ? -8.239 -1.047 -9.190 1.00 97.69 164 LEU A N 1
ATOM 1272 C CA . LEU A 1 164 ? -8.191 -1.763 -7.904 1.00 97.69 164 LEU A CA 1
ATOM 1273 C C . LEU A 1 164 ? -9.010 -1.083 -6.794 1.00 97.69 164 LEU A C 1
ATOM 1275 O O . LEU A 1 164 ? -9.401 -1.737 -5.830 1.00 97.69 164 LEU A O 1
ATOM 1279 N N . ASP A 1 165 ? -9.183 0.237 -6.880 1.00 97.94 165 ASP A N 1
ATOM 1280 C CA . ASP A 1 165 ? -9.801 1.116 -5.880 1.00 97.94 165 ASP A CA 1
ATOM 1281 C C . ASP A 1 165 ? -9.458 0.804 -4.397 1.00 97.94 165 ASP A C 1
ATOM 1283 O O . ASP A 1 165 ? -10.362 0.754 -3.556 1.00 97.94 165 ASP A O 1
ATOM 1287 N N . PRO A 1 166 ? -8.175 0.644 -3.990 1.00 97.94 166 PRO A N 1
ATOM 1288 C CA . PRO A 1 166 ? -7.859 0.176 -2.640 1.00 97.94 166 PRO A CA 1
ATOM 1289 C C . PRO A 1 166 ? -8.353 1.151 -1.557 1.00 97.94 166 PRO A C 1
ATOM 1291 O O . PRO A 1 166 ? -8.126 2.368 -1.667 1.00 97.94 166 PRO A O 1
ATOM 1294 N N . PRO A 1 167 ? -8.986 0.674 -0.470 1.00 97.81 167 PRO A N 1
ATOM 1295 C CA . PRO A 1 167 ? -9.686 1.532 0.488 1.00 97.81 167 PRO A CA 1
ATOM 1296 C C . PRO A 1 167 ? -8.769 2.510 1.234 1.00 97.81 167 PRO A C 1
ATOM 1298 O O . PRO A 1 167 ? -9.224 3.591 1.623 1.00 97.81 167 PRO A O 1
ATOM 1301 N N . LEU A 1 168 ? -7.484 2.175 1.417 1.00 97.88 168 LEU A N 1
ATOM 1302 C CA . LEU A 1 168 ? -6.532 3.009 2.159 1.00 97.88 168 LEU A CA 1
ATOM 1303 C C . LEU A 1 168 ? -5.656 3.902 1.265 1.00 97.88 168 LEU A C 1
ATOM 1305 O O . LEU A 1 168 ? -4.921 4.752 1.780 1.00 97.88 168 LEU A O 1
ATOM 1309 N N . ASN A 1 169 ? -5.749 3.782 -0.065 1.00 97.56 169 ASN A N 1
ATOM 1310 C CA . ASN A 1 169 ? -5.129 4.740 -0.977 1.00 97.56 169 ASN A CA 1
ATOM 1311 C C . ASN A 1 169 ? -5.877 6.080 -0.923 1.00 97.56 169 ASN A C 1
ATOM 1313 O O . ASN A 1 169 ? -7.103 6.141 -1.008 1.00 97.56 169 ASN A O 1
ATOM 1317 N N . LEU A 1 170 ? -5.129 7.178 -0.774 1.00 94.69 170 LEU A N 1
ATOM 1318 C CA . LEU A 1 170 ? -5.689 8.532 -0.656 1.00 94.69 170 LEU A CA 1
ATOM 1319 C C . LEU A 1 170 ? -5.369 9.431 -1.846 1.00 94.69 170 LEU A C 1
ATOM 1321 O O . LEU A 1 170 ? -6.196 10.255 -2.234 1.00 94.69 170 LEU A O 1
ATOM 1325 N N . GLN A 1 171 ? -4.151 9.330 -2.371 1.00 90.50 171 GLN A N 1
ATOM 1326 C CA . GLN A 1 171 ? -3.706 10.157 -3.482 1.00 90.50 171 GLN A CA 1
ATOM 1327 C C . GLN A 1 171 ? -4.321 9.626 -4.779 1.00 90.50 171 GLN A C 1
ATOM 1329 O O . GLN A 1 171 ? -4.330 8.420 -4.986 1.00 90.50 171 GLN A O 1
ATOM 1334 N N . HIS A 1 172 ? -4.842 10.524 -5.619 1.00 87.06 172 HIS A N 1
ATOM 1335 C CA . HIS A 1 172 ? -5.494 10.198 -6.899 1.00 87.06 172 HIS A CA 1
ATOM 1336 C C . HIS A 1 172 ? -6.759 9.323 -6.811 1.00 87.06 172 HIS A C 1
ATOM 1338 O O . HIS A 1 172 ? -7.292 8.938 -7.842 1.00 87.06 172 HIS A O 1
ATOM 1344 N N . MET A 1 173 ? -7.289 9.090 -5.606 1.00 96.06 173 MET A N 1
ATOM 1345 C CA . MET A 1 173 ? -8.500 8.296 -5.396 1.00 96.06 173 MET A CA 1
ATOM 1346 C C . MET A 1 173 ? -9.741 9.162 -5.174 1.00 96.06 173 MET A C 1
ATOM 1348 O O . MET A 1 173 ? -9.684 10.204 -4.509 1.00 96.06 173 MET A O 1
ATOM 1352 N N . ASN A 1 174 ? -10.891 8.673 -5.642 1.00 95.38 174 ASN A N 1
ATOM 1353 C CA . ASN A 1 174 ? -12.183 9.299 -5.377 1.00 95.38 174 ASN A CA 1
ATOM 1354 C C . ASN A 1 174 ? -12.523 9.278 -3.872 1.00 95.38 174 ASN A C 1
ATOM 1356 O O . ASN A 1 174 ? -12.193 8.311 -3.177 1.00 95.38 174 ASN A O 1
ATOM 1360 N N . PRO A 1 175 ? -13.191 10.314 -3.326 1.00 96.12 175 PRO A N 1
ATOM 1361 C CA . PRO A 1 175 ? -13.551 10.345 -1.912 1.00 96.12 175 PRO A CA 1
ATOM 1362 C C . PRO A 1 175 ? -14.564 9.257 -1.529 1.00 96.12 175 PRO A C 1
ATOM 1364 O O . PRO A 1 175 ? -15.651 9.187 -2.091 1.00 96.12 175 PRO A O 1
ATOM 1367 N N . THR A 1 176 ? -14.256 8.497 -0.480 1.00 97.62 176 THR A N 1
ATOM 1368 C CA . THR A 1 176 ? -15.169 7.551 0.187 1.00 97.62 176 THR A CA 1
ATOM 1369 C C . THR A 1 176 ? -15.272 7.883 1.677 1.00 97.62 176 THR A C 1
ATOM 1371 O O . THR A 1 176 ? -14.498 8.702 2.186 1.00 97.62 176 THR A O 1
ATOM 1374 N N . ALA A 1 177 ? -16.208 7.262 2.403 1.00 98.06 177 ALA A N 1
ATOM 1375 C CA . ALA A 1 177 ? -16.302 7.424 3.858 1.00 98.06 177 ALA A CA 1
ATOM 1376 C C . ALA A 1 177 ? -14.975 7.062 4.556 1.00 98.06 177 ALA A C 1
ATOM 1378 O O . ALA A 1 177 ? -14.458 7.870 5.331 1.00 98.06 177 ALA A O 1
ATOM 1379 N N . ILE A 1 178 ? -14.366 5.929 4.179 1.00 97.81 178 ILE A N 1
ATOM 1380 C CA . ILE A 1 178 ? -13.053 5.490 4.677 1.00 97.81 178 ILE A CA 1
ATOM 1381 C C . ILE A 1 178 ? -11.988 6.549 4.385 1.00 97.81 178 ILE A C 1
ATOM 1383 O O . ILE A 1 178 ? -11.337 7.044 5.302 1.00 97.81 178 ILE A O 1
ATOM 1387 N N . ARG A 1 179 ? -11.841 6.991 3.130 1.00 97.94 179 ARG A N 1
ATOM 1388 C CA . ARG A 1 179 ? -10.795 7.960 2.752 1.00 97.94 179 ARG A CA 1
ATOM 1389 C C . ARG A 1 179 ? -10.964 9.319 3.433 1.00 97.94 179 ARG A C 1
ATOM 1391 O O . ARG A 1 179 ? -9.969 9.973 3.754 1.00 97.94 179 ARG A O 1
ATOM 1398 N N . ARG A 1 180 ? -12.202 9.764 3.684 1.00 97.75 180 ARG A N 1
ATOM 1399 C CA . ARG A 1 180 ? -12.470 10.974 4.483 1.00 97.75 180 ARG A CA 1
ATOM 1400 C C . ARG A 1 180 ? -12.041 10.775 5.934 1.00 97.75 180 ARG A C 1
ATOM 1402 O O . ARG A 1 180 ? -11.343 11.636 6.469 1.00 97.75 180 ARG A O 1
ATOM 1409 N N . ARG A 1 181 ? -12.387 9.635 6.538 1.00 97.25 181 ARG A N 1
ATOM 1410 C CA . ARG A 1 181 ? -11.994 9.299 7.909 1.00 97.25 181 ARG A CA 1
ATOM 1411 C C . ARG A 1 181 ? -10.475 9.211 8.064 1.00 97.25 181 ARG A C 1
ATOM 1413 O O . ARG A 1 181 ? -9.921 9.834 8.962 1.00 97.25 181 ARG A O 1
ATOM 1420 N N . LEU A 1 182 ? -9.780 8.565 7.131 1.00 96.06 182 LEU A N 1
ATOM 1421 C CA . LEU A 1 182 ? -8.315 8.496 7.115 1.00 96.06 182 LEU A CA 1
ATOM 1422 C C . LEU A 1 182 ? -7.651 9.873 7.072 1.00 96.06 182 LEU A C 1
ATOM 1424 O O . LEU A 1 182 ? -6.667 10.111 7.772 1.00 96.06 182 LEU A O 1
ATOM 1428 N N . LYS A 1 183 ? -8.185 10.804 6.269 1.00 94.88 183 LYS A N 1
ATOM 1429 C CA . LYS A 1 183 ? -7.677 12.185 6.227 1.00 94.88 183 LYS A CA 1
ATOM 1430 C C . LYS A 1 183 ? -7.818 12.879 7.585 1.00 94.88 183 LYS A C 1
ATOM 1432 O O . LYS A 1 183 ? -6.925 13.640 7.947 1.00 94.88 183 LYS A O 1
ATOM 1437 N N . GLN A 1 184 ? -8.896 12.620 8.327 1.00 94.31 184 GLN A N 1
ATOM 1438 C CA . GLN A 1 184 ? -9.082 13.155 9.681 1.00 94.31 184 GLN A CA 1
ATOM 1439 C C . GLN A 1 184 ? -8.060 12.559 10.658 1.00 94.31 184 GLN A C 1
ATOM 1441 O O . GLN A 1 184 ? -7.347 13.318 11.311 1.00 94.31 184 GLN A O 1
ATOM 1446 N N . LEU A 1 185 ? -7.929 11.227 10.699 1.00 93.06 185 LEU A N 1
ATOM 1447 C CA . LEU A 1 185 ? -7.002 10.540 11.610 1.00 93.06 185 LEU A CA 1
ATOM 1448 C C . LEU A 1 185 ? -5.548 10.969 11.381 1.00 93.06 185 LEU A C 1
ATOM 1450 O O . LEU A 1 185 ? -4.837 11.320 12.319 1.00 93.06 185 LEU A O 1
ATOM 1454 N N . ARG A 1 186 ? -5.117 11.048 10.115 1.00 91.12 186 ARG A N 1
ATOM 1455 C CA . ARG A 1 186 ? -3.757 11.491 9.776 1.00 91.12 186 ARG A CA 1
ATOM 1456 C C . ARG A 1 186 ? -3.462 12.927 10.214 1.00 91.12 186 ARG A C 1
ATOM 1458 O O . ARG A 1 186 ? -2.322 13.215 10.567 1.00 91.12 186 ARG A O 1
ATOM 1465 N N . ARG A 1 187 ? -4.454 13.825 10.174 1.00 89.12 187 ARG A N 1
ATOM 1466 C CA . ARG A 1 187 ? -4.293 15.216 10.635 1.00 89.12 187 ARG A CA 1
ATOM 1467 C C . ARG A 1 187 ? -4.114 15.291 12.148 1.00 89.12 187 ARG A C 1
ATOM 1469 O O . ARG A 1 187 ? -3.251 16.037 12.595 1.00 89.12 187 ARG A O 1
ATOM 1476 N N . ALA A 1 188 ? -4.884 14.510 12.906 1.00 84.31 188 ALA A N 1
ATOM 1477 C CA . ALA A 1 188 ? -4.823 14.508 14.368 1.00 84.31 188 ALA A CA 1
ATOM 1478 C C . ALA A 1 188 ? -3.422 14.152 14.896 1.00 84.31 188 ALA A C 1
ATOM 1480 O O . ALA A 1 188 ? -2.936 14.791 15.822 1.00 84.31 188 ALA A O 1
ATOM 1481 N N . ILE A 1 189 ? -2.740 13.207 14.244 1.00 78.94 189 ILE A N 1
ATOM 1482 C CA . ILE A 1 189 ? -1.390 12.774 14.644 1.00 78.94 189 ILE A CA 1
ATOM 1483 C C . ILE A 1 189 ? -0.324 13.802 14.269 1.00 78.94 189 ILE A C 1
ATOM 1485 O O . ILE A 1 189 ? 0.573 14.073 15.056 1.00 78.94 189 ILE A O 1
ATOM 1489 N N . THR A 1 190 ? -0.442 14.436 13.095 1.00 68.06 190 THR A N 1
ATOM 1490 C CA . THR A 1 190 ? 0.527 15.463 12.662 1.00 68.06 190 THR A CA 1
ATOM 1491 C C . THR A 1 190 ? 0.537 16.681 13.592 1.00 68.06 190 THR A C 1
ATOM 1493 O O . THR A 1 190 ? 1.600 17.228 13.854 1.00 68.06 190 THR A O 1
ATOM 1496 N N . ILE A 1 191 ? -0.624 17.089 14.115 1.00 60.16 191 ILE A N 1
ATOM 1497 C CA . ILE A 1 191 ? -0.741 18.241 15.028 1.00 60.16 191 ILE A CA 1
ATOM 1498 C C . ILE A 1 191 ? -0.031 17.983 16.368 1.00 60.16 191 ILE A C 1
ATOM 1500 O O . ILE A 1 191 ? 0.467 18.916 16.993 1.00 60.16 191 ILE A O 1
ATOM 1504 N N . GLN A 1 192 ? 0.048 16.729 16.812 1.00 55.53 192 GLN A N 1
ATOM 1505 C CA . GLN A 1 192 ? 0.688 16.393 18.082 1.00 55.53 192 GLN A CA 1
ATOM 1506 C C . GLN A 1 192 ? 2.200 16.207 17.979 1.00 55.53 192 GLN A C 1
ATOM 1508 O O . GLN A 1 192 ? 2.901 16.558 18.923 1.00 55.53 192 GLN A O 1
ATOM 1513 N N . SER A 1 193 ? 2.719 15.743 16.836 1.00 54.16 193 SER A N 1
ATOM 1514 C CA . SER A 1 193 ? 4.168 15.716 16.589 1.00 54.16 193 SER A CA 1
ATOM 1515 C C . SER A 1 193 ? 4.798 17.114 16.655 1.00 54.16 193 SER A C 1
ATOM 1517 O O . SER A 1 193 ? 5.961 17.235 17.006 1.00 54.16 193 SER A O 1
ATOM 1519 N N . THR A 1 194 ? 4.033 18.175 16.367 1.00 53.66 194 THR A N 1
ATOM 1520 C CA . THR A 1 194 ? 4.495 19.572 16.463 1.00 53.66 194 THR A CA 1
ATOM 1521 C C . THR A 1 194 ? 4.305 20.209 17.843 1.00 53.66 194 THR A C 1
ATOM 1523 O O . THR A 1 194 ? 4.739 21.336 18.044 1.00 53.66 194 THR A O 1
ATOM 1526 N N . ALA A 1 195 ? 3.633 19.536 18.783 1.00 50.38 195 ALA A N 1
ATOM 1527 C CA . ALA A 1 195 ? 3.318 20.080 20.110 1.00 50.38 195 ALA A CA 1
ATOM 1528 C C . ALA A 1 195 ? 4.300 19.630 21.211 1.00 50.38 195 ALA A C 1
ATOM 1530 O O . ALA A 1 195 ? 4.085 19.933 22.381 1.00 50.38 195 ALA A O 1
ATOM 1531 N N . VAL A 1 196 ? 5.374 18.922 20.848 1.00 45.66 196 VAL A N 1
ATOM 1532 C CA . VAL A 1 196 ? 6.458 18.520 21.757 1.00 45.66 196 VAL A CA 1
ATOM 1533 C C . VAL A 1 196 ? 7.754 19.173 21.283 1.00 45.66 196 VAL A C 1
ATOM 1535 O O . VAL A 1 196 ? 8.645 18.504 20.789 1.00 45.66 196 VAL A O 1
ATOM 1538 N N . GLU A 1 197 ? 7.806 20.500 21.357 1.00 45.59 197 GLU A N 1
ATOM 1539 C CA . GLU A 1 197 ? 9.032 21.312 21.374 1.00 45.59 197 GLU A CA 1
ATOM 1540 C C . GLU A 1 197 ? 8.623 22.768 21.637 1.00 45.59 197 GLU A C 1
ATOM 1542 O O . GLU A 1 197 ? 8.363 23.540 20.713 1.00 45.59 197 GLU A O 1
ATOM 1547 N N . SER A 1 198 ? 8.482 23.117 22.919 1.00 36.44 198 SER A N 1
ATOM 1548 C CA . SER A 1 198 ? 8.636 24.464 23.500 1.00 36.44 198 SER A CA 1
ATOM 1549 C C . SER A 1 198 ? 8.625 24.355 25.020 1.00 36.44 198 SER A C 1
ATOM 1551 O O . SER A 1 198 ? 7.653 23.770 25.548 1.00 36.44 198 SER A O 1
#

Sequence (198 aa):
MTGRSDANVSDNDVARCVQALSDAAVALSPREFIDRGRVPCDRPGLYSWWVDKEGAEDLSRGLALEVKPGLIYAGLAGATRWPSGQRSNNTLWLRIMTMHLGGNHEFSTFRRTLGAIVAQANGVTQIDEDGLTRWMHSHLRLVTIPFDDRDSLGRLERDVLAELDPPLNLQHMNPTAIRRRLKQLRRAITIQSTAVES

Radius of gyration: 16.98 Å; Cα contacts (8 Å, |Δi|>4): 319; chains: 1; bounding box: 34×41×48 Å

pLDDT: mean 90.72, std 13.44, range [36.44, 98.75]

InterPro domains:
  IPR049311 GIY-YIG, catalytic domain [PF20815] (45-187)